Protein AF-A0A5E4YK40-F1 (afdb_monomer)

Solvent-accessible surface area (backbone atoms only — not comparable to full-atom values): 15058 Å² total; per-residue (Å²): 134,89,80,89,79,82,82,79,71,88,74,79,77,80,76,78,77,67,92,67,82,74,52,60,69,57,46,52,50,49,50,53,49,52,61,59,60,34,74,78,43,63,59,46,72,56,84,65,50,67,62,47,50,51,54,42,50,60,48,54,73,72,49,58,71,74,60,45,56,53,48,54,52,51,51,50,54,64,44,58,46,82,90,42,86,39,63,27,46,54,49,53,51,52,50,51,47,47,40,72,35,95,82,49,45,52,72,65,57,48,29,27,50,51,32,55,58,52,49,71,53,94,84,67,70,70,54,59,99,86,47,78,41,43,54,44,60,58,54,51,68,45,43,30,39,46,31,55,59,29,34,80,29,47,20,62,32,34,33,49,37,48,56,9,42,45,61,71,45,44,48,97,59,27,72,62,49,43,52,41,50,50,48,48,50,29,71,56,76,56,67,56,68,93,90,52,91,56,86,89,51,69,65,57,34,43,57,54,48,58,73,66,70,62,71,60,80,63,65,68,69,66,58,50,58,61,56,62,73,68,68,82,72,77,93,74,83,79,80,82,77,83,80,80,84,83,84,84,134

Structure (mmCIF, N/CA/C/O backbone):
data_AF-A0A5E4YK40-F1
#
_entry.id   AF-A0A5E4YK40-F1
#
loop_
_atom_site.group_PDB
_atom_site.id
_atom_site.type_symbol
_atom_site.label_atom_id
_atom_site.label_alt_id
_atom_site.label_comp_id
_atom_site.label_asym_id
_atom_site.label_entity_id
_atom_site.label_seq_id
_atom_site.pdbx_PDB_ins_code
_atom_site.Cartn_x
_atom_site.Cartn_y
_atom_site.Cartn_z
_atom_site.occupancy
_atom_site.B_iso_or_equiv
_atom_site.auth_seq_id
_atom_site.auth_comp_id
_atom_site.auth_asym_id
_atom_site.auth_atom_id
_atom_site.pdbx_PDB_model_num
ATOM 1 N N . MET A 1 1 ? -10.815 -13.385 -39.608 1.00 37.00 1 MET A N 1
ATOM 2 C CA . MET A 1 1 ? -9.478 -12.784 -39.796 1.00 37.00 1 MET A CA 1
ATOM 3 C C . MET A 1 1 ? -9.660 -11.284 -39.946 1.00 37.00 1 MET A C 1
ATOM 5 O O . MET A 1 1 ? -10.520 -10.907 -40.724 1.00 37.00 1 MET A O 1
ATOM 9 N N . GLU A 1 2 ? -8.856 -10.503 -39.209 1.00 29.48 2 GLU A N 1
ATOM 10 C CA . GLU A 1 2 ? -8.671 -9.036 -39.305 1.00 29.48 2 GLU A CA 1
ATOM 11 C C . GLU A 1 2 ? -9.853 -8.143 -38.864 1.00 29.48 2 GLU A C 1
ATOM 13 O O . GLU A 1 2 ? -10.972 -8.334 -39.305 1.00 29.48 2 GLU A O 1
ATOM 18 N N . ARG A 1 3 ? -9.729 -7.113 -38.014 1.00 30.30 3 ARG A N 1
ATOM 19 C CA . ARG A 1 3 ? -8.623 -6.484 -37.264 1.00 30.30 3 ARG A CA 1
ATOM 20 C C . ARG A 1 3 ? -9.249 -5.743 -36.066 1.00 30.30 3 ARG A C 1
ATOM 22 O O . ARG A 1 3 ? -10.069 -4.850 -36.265 1.00 30.30 3 ARG A O 1
ATOM 29 N N . MET A 1 4 ? -8.830 -6.075 -34.843 1.00 31.38 4 MET A N 1
ATOM 30 C CA . MET A 1 4 ? -9.069 -5.258 -33.646 1.00 31.38 4 MET A CA 1
ATOM 31 C C . MET A 1 4 ? -8.268 -3.956 -33.764 1.00 31.38 4 MET A C 1
ATOM 33 O O . MET A 1 4 ? -7.042 -3.986 -33.864 1.00 31.38 4 MET A O 1
ATOM 37 N N . ARG A 1 5 ? -8.951 -2.808 -33.749 1.00 33.06 5 ARG A N 1
ATOM 38 C CA . ARG A 1 5 ? -8.320 -1.508 -33.501 1.00 33.06 5 ARG A CA 1
ATOM 39 C C . ARG A 1 5 ? -8.282 -1.291 -31.993 1.00 33.06 5 ARG A C 1
ATOM 41 O O . ARG A 1 5 ? -9.323 -1.123 -31.368 1.00 33.06 5 ARG A O 1
ATOM 48 N N . ALA A 1 6 ? -7.079 -1.319 -31.430 1.00 34.47 6 ALA A N 1
ATOM 49 C CA . ALA A 1 6 ? -6.816 -0.896 -30.065 1.00 34.47 6 ALA A CA 1
ATOM 50 C C . ALA A 1 6 ? -7.111 0.606 -29.937 1.00 34.47 6 ALA A C 1
ATOM 52 O O . ALA A 1 6 ? -6.513 1.425 -30.635 1.00 34.47 6 ALA A O 1
ATOM 53 N N . ALA A 1 7 ? -8.043 0.959 -29.056 1.00 33.41 7 ALA A N 1
ATOM 54 C CA . ALA A 1 7 ? -8.267 2.332 -28.638 1.00 33.41 7 ALA A CA 1
ATOM 55 C C . ALA A 1 7 ? -7.218 2.689 -27.575 1.00 33.41 7 ALA A C 1
ATOM 57 O O . ALA A 1 7 ? -7.380 2.417 -26.390 1.00 33.41 7 ALA A O 1
ATOM 58 N N . THR A 1 8 ? -6.104 3.271 -28.011 1.00 33.72 8 THR A N 1
ATOM 59 C CA . THR A 1 8 ? -5.165 3.976 -27.135 1.00 33.72 8 THR A CA 1
ATOM 60 C C . THR A 1 8 ? -5.788 5.307 -26.722 1.00 33.72 8 THR A C 1
ATOM 62 O O . THR A 1 8 ? -5.787 6.259 -27.501 1.00 33.72 8 THR A O 1
ATOM 65 N N . GLY A 1 9 ? -6.326 5.368 -25.502 1.00 31.88 9 GLY A N 1
ATOM 66 C CA . GLY A 1 9 ? -6.596 6.634 -24.820 1.00 31.88 9 GLY A CA 1
ATOM 67 C C . GLY A 1 9 ? -5.296 7.424 -24.587 1.00 31.88 9 GLY A C 1
ATOM 68 O O . GLY A 1 9 ? -4.204 6.848 -24.654 1.00 31.88 9 GLY A O 1
ATOM 69 N N . PRO A 1 10 ? -5.378 8.744 -24.356 1.00 29.98 10 PRO A N 1
ATOM 70 C CA . PRO A 1 10 ? -4.208 9.608 -24.304 1.00 29.98 10 PRO A CA 1
ATOM 71 C C . PRO A 1 10 ? -3.329 9.251 -23.100 1.00 29.98 10 PRO A C 1
ATOM 73 O O . PRO A 1 10 ? -3.639 9.576 -21.957 1.00 29.98 10 PRO A O 1
ATOM 76 N N . ARG A 1 11 ? -2.191 8.602 -23.369 1.00 36.91 11 ARG A N 1
ATOM 77 C CA . ARG A 1 11 ? -1.054 8.584 -22.447 1.00 36.91 11 ARG A CA 1
ATOM 78 C C . ARG A 1 11 ? -0.541 10.013 -22.359 1.00 36.91 11 ARG A C 1
ATOM 80 O O . ARG A 1 11 ? -0.015 10.531 -23.342 1.00 36.91 11 ARG A O 1
ATOM 87 N N . VAL A 1 12 ? -0.702 10.647 -21.202 1.00 34.31 12 VAL A N 1
ATOM 88 C CA . VAL A 1 12 ? 0.002 11.896 -20.906 1.00 34.31 12 VAL A CA 1
ATOM 89 C C . VAL A 1 12 ? 1.498 11.590 -21.035 1.00 34.31 12 VAL A C 1
ATOM 91 O O . VAL A 1 12 ? 1.987 10.695 -20.338 1.00 34.31 12 VAL A O 1
ATOM 94 N N . PRO A 1 13 ? 2.237 12.241 -21.949 1.00 32.81 13 PRO A N 1
ATOM 95 C CA . PRO A 1 13 ? 3.670 12.044 -22.025 1.00 32.81 13 PRO A CA 1
ATOM 96 C C . PRO A 1 13 ? 4.268 12.610 -20.739 1.00 32.81 13 PRO A C 1
ATOM 98 O O . PRO A 1 13 ? 4.209 13.815 -20.491 1.00 32.81 13 PRO A O 1
ATOM 101 N N . PHE A 1 14 ? 4.837 11.737 -19.908 1.00 39.62 14 PHE A N 1
ATOM 102 C CA . PHE A 1 14 ? 5.761 12.171 -18.873 1.00 39.62 14 PHE A CA 1
ATOM 103 C C . PHE A 1 14 ? 6.923 12.856 -19.586 1.00 39.62 14 PHE A C 1
ATOM 105 O O . PHE A 1 14 ? 7.773 12.211 -20.200 1.00 39.62 14 PHE A O 1
ATOM 112 N N . SER A 1 15 ? 6.915 14.186 -19.546 1.00 35.78 15 SER A N 1
ATOM 113 C CA . SER A 1 15 ? 8.066 15.003 -19.887 1.00 35.78 15 SER A CA 1
ATOM 114 C C . SER A 1 15 ? 9.190 14.596 -18.942 1.00 35.78 15 SER A C 1
ATOM 116 O O . SER A 1 15 ? 9.230 15.027 -17.790 1.00 35.78 15 SER A O 1
ATOM 118 N N . SER A 1 16 ? 10.081 13.736 -19.432 1.00 36.75 16 SER A N 1
ATOM 119 C CA . SER A 1 16 ? 11.394 13.488 -18.854 1.00 36.75 16 SER A CA 1
ATOM 120 C C . SER A 1 16 ? 12.086 14.841 -18.702 1.00 36.75 16 SER A C 1
ATOM 122 O O . SER A 1 16 ? 12.589 15.408 -19.667 1.00 36.75 16 SER A O 1
ATOM 124 N N . ARG A 1 17 ? 12.055 15.396 -17.487 1.00 41.50 17 ARG A N 1
ATOM 125 C CA . ARG A 1 17 ? 13.057 16.375 -17.077 1.00 41.50 17 ARG A CA 1
ATOM 126 C C . ARG A 1 17 ? 14.374 15.612 -16.991 1.00 41.50 17 ARG A C 1
ATOM 128 O O . ARG A 1 17 ? 14.488 14.704 -16.178 1.00 41.50 17 ARG A O 1
ATOM 135 N N . ASP A 1 18 ? 15.265 15.955 -17.911 1.00 40.41 18 ASP A N 1
ATOM 136 C CA . ASP A 1 18 ? 16.716 15.790 -17.916 1.00 40.41 18 ASP A CA 1
ATOM 137 C C . ASP A 1 18 ? 17.290 14.454 -17.422 1.00 40.41 18 ASP A C 1
ATOM 139 O O . ASP A 1 18 ? 17.279 14.113 -16.241 1.00 40.41 18 ASP A O 1
ATOM 143 N N . GLY A 1 19 ? 17.880 13.721 -18.371 1.00 44.22 19 GLY A N 1
ATOM 144 C CA . GLY A 1 19 ? 18.569 12.443 -18.197 1.00 44.22 19 GLY A CA 1
ATOM 145 C C . GLY A 1 19 ? 19.875 12.514 -17.401 1.00 44.22 19 GLY A C 1
ATOM 146 O O . GLY A 1 19 ? 20.916 12.069 -17.881 1.00 44.22 19 GLY A O 1
ATOM 147 N N . ALA A 1 20 ? 19.824 13.020 -16.171 1.00 49.66 20 ALA A N 1
ATOM 148 C CA . ALA A 1 20 ? 20.824 12.692 -15.169 1.00 49.66 20 ALA A CA 1
ATOM 149 C C . ALA A 1 20 ? 20.639 11.219 -14.747 1.00 49.66 20 ALA A C 1
ATOM 151 O O . ALA A 1 20 ? 19.502 10.765 -14.579 1.00 49.66 20 ALA A O 1
ATOM 152 N N . PRO A 1 21 ? 21.719 10.437 -14.579 1.00 60.19 21 PRO A N 1
ATOM 153 C CA . PRO A 1 21 ? 21.599 9.092 -14.037 1.00 60.19 21 PRO A CA 1
ATOM 154 C C . PRO A 1 21 ? 20.994 9.172 -12.629 1.00 60.19 21 PRO A C 1
ATOM 156 O O . PRO A 1 21 ? 21.543 9.843 -11.756 1.00 60.19 21 PRO A O 1
ATOM 159 N N . ILE A 1 22 ? 19.858 8.495 -12.416 1.00 67.94 22 ILE A N 1
ATOM 160 C CA . ILE A 1 22 ? 19.238 8.357 -11.092 1.00 67.94 22 ILE A CA 1
ATOM 161 C C . ILE A 1 22 ? 20.277 7.709 -10.173 1.00 67.94 22 ILE A C 1
ATOM 163 O O . ILE A 1 22 ? 20.680 6.563 -10.385 1.00 67.94 22 ILE A O 1
ATOM 167 N N . SER A 1 23 ? 20.740 8.460 -9.176 1.00 83.62 23 SER A N 1
ATOM 168 C CA . SER A 1 23 ? 21.671 7.945 -8.179 1.00 83.62 23 SER A CA 1
ATOM 169 C C . SER A 1 23 ? 20.901 7.082 -7.187 1.00 83.62 23 SER A C 1
ATOM 171 O O . SER A 1 23 ? 20.104 7.586 -6.399 1.00 83.62 23 SER A O 1
ATOM 173 N N . ILE A 1 24 ? 21.153 5.773 -7.219 1.00 81.75 24 ILE A N 1
ATOM 174 C CA . ILE A 1 24 ? 20.542 4.803 -6.299 1.00 81.75 24 ILE A CA 1
ATOM 175 C C . ILE A 1 24 ? 20.841 5.173 -4.845 1.00 81.75 24 ILE A C 1
ATOM 177 O O . ILE A 1 24 ? 19.968 5.071 -3.991 1.00 81.75 24 ILE A O 1
ATOM 181 N N . ASP A 1 25 ? 22.049 5.665 -4.572 1.00 83.25 25 ASP A N 1
ATOM 182 C CA . ASP A 1 25 ? 22.438 6.112 -3.236 1.00 83.25 25 ASP A CA 1
ATOM 183 C C . ASP A 1 25 ? 21.632 7.329 -2.777 1.00 83.25 25 ASP A C 1
ATOM 185 O O . ASP A 1 25 ? 21.258 7.401 -1.608 1.00 83.25 25 ASP A O 1
ATOM 189 N N . ALA A 1 26 ? 21.322 8.250 -3.694 1.00 86.38 26 ALA A N 1
ATOM 190 C CA . ALA A 1 26 ? 20.501 9.415 -3.389 1.00 86.38 26 ALA A CA 1
ATOM 191 C C . ALA A 1 26 ? 19.042 9.023 -3.114 1.00 86.38 26 ALA A C 1
ATOM 193 O O . ALA A 1 26 ? 18.471 9.488 -2.133 1.00 86.38 26 ALA A O 1
ATOM 194 N N . GLU A 1 27 ? 18.451 8.135 -3.920 1.00 87.56 27 GLU A N 1
ATOM 195 C CA . GLU A 1 27 ? 17.080 7.654 -3.681 1.00 87.56 27 GLU A CA 1
ATOM 196 C C . GLU A 1 27 ? 16.987 6.823 -2.392 1.00 87.56 27 GLU A C 1
ATOM 198 O O . GLU A 1 27 ? 16.033 6.963 -1.634 1.00 87.56 27 GLU A O 1
ATOM 203 N N . MET A 1 28 ? 18.004 6.015 -2.079 1.00 83.69 28 MET A N 1
ATOM 204 C CA . MET A 1 28 ? 18.084 5.294 -0.803 1.00 83.69 28 MET A CA 1
ATOM 205 C C . MET A 1 28 ? 18.176 6.239 0.396 1.00 83.69 28 MET A C 1
ATOM 207 O O . MET A 1 28 ? 17.530 6.014 1.419 1.00 83.69 28 MET A O 1
ATOM 211 N N . GLN A 1 29 ? 18.959 7.311 0.277 1.00 86.69 29 GLN A N 1
ATOM 212 C CA . GLN A 1 29 ? 19.036 8.335 1.312 1.00 86.69 29 GLN A CA 1
ATOM 213 C C . GLN A 1 29 ? 17.706 9.086 1.453 1.00 86.69 29 GLN A C 1
ATOM 215 O O . GLN A 1 29 ? 17.269 9.333 2.575 1.00 86.69 29 GLN A O 1
ATOM 220 N N . GLN A 1 30 ? 17.038 9.398 0.341 1.00 89.00 30 GLN A N 1
ATOM 221 C CA . GLN A 1 30 ? 15.719 10.024 0.348 1.00 89.00 30 GLN A CA 1
ATOM 222 C C . GLN A 1 30 ? 14.676 9.130 1.031 1.00 89.00 30 GLN A C 1
ATOM 224 O O . GLN A 1 30 ? 13.918 9.614 1.868 1.00 89.00 30 GLN A O 1
ATOM 229 N N . LEU A 1 31 ? 14.680 7.828 0.736 1.00 86.69 31 LEU A N 1
ATOM 230 C CA . LEU A 1 31 ? 13.817 6.849 1.393 1.00 86.69 31 LEU A CA 1
ATOM 231 C C . LEU A 1 31 ? 14.065 6.818 2.908 1.00 86.69 31 LEU A C 1
ATOM 233 O O . LEU A 1 31 ? 13.114 6.865 3.684 1.00 86.69 31 LEU A O 1
ATOM 237 N N . ALA A 1 32 ? 15.328 6.816 3.344 1.00 84.81 32 ALA A N 1
ATOM 238 C CA . ALA A 1 32 ? 15.672 6.864 4.765 1.00 84.81 32 ALA A CA 1
ATOM 239 C C . ALA A 1 32 ? 15.186 8.154 5.456 1.00 84.81 32 ALA A C 1
ATOM 241 O O . ALA A 1 32 ? 14.722 8.102 6.597 1.00 84.81 32 ALA A O 1
ATOM 242 N N . ILE A 1 33 ? 15.265 9.304 4.774 1.00 87.25 33 ILE A N 1
ATOM 243 C CA . ILE A 1 33 ? 14.744 10.587 5.274 1.00 87.25 33 ILE A CA 1
ATOM 244 C C . ILE A 1 33 ? 13.223 10.510 5.436 1.00 87.25 33 ILE A C 1
ATOM 246 O O . ILE A 1 33 ? 12.725 10.750 6.534 1.00 87.25 33 ILE A O 1
ATOM 250 N N . MET A 1 34 ? 12.507 10.086 4.391 1.00 87.56 34 MET A N 1
ATOM 251 C CA . MET A 1 34 ? 11.049 9.921 4.411 1.00 87.56 34 MET A CA 1
ATOM 252 C C . MET A 1 34 ? 10.598 8.986 5.542 1.00 87.56 34 MET A C 1
ATOM 254 O O . MET A 1 34 ? 9.673 9.305 6.285 1.00 87.56 34 MET A O 1
ATOM 258 N N . MET A 1 35 ? 11.287 7.853 5.725 1.00 82.00 35 MET A N 1
ATOM 259 C CA . MET A 1 35 ? 11.002 6.904 6.806 1.00 82.00 35 MET A CA 1
ATOM 260 C C . MET A 1 35 ? 11.180 7.524 8.194 1.00 82.00 35 MET A C 1
ATOM 262 O O . MET A 1 35 ? 10.402 7.229 9.099 1.00 82.00 35 MET A O 1
ATOM 266 N N . LYS A 1 36 ? 12.195 8.372 8.380 1.00 81.69 36 LYS A N 1
ATOM 267 C CA . LYS A 1 36 ? 12.455 9.048 9.654 1.00 81.69 36 LYS A CA 1
ATOM 268 C C . LYS A 1 36 ? 11.420 10.135 9.942 1.00 81.69 36 LYS A C 1
ATOM 270 O O . LYS A 1 36 ? 10.958 10.243 11.072 1.00 81.69 36 LYS A O 1
ATOM 275 N N . GLU A 1 37 ? 11.055 10.927 8.939 1.00 79.88 37 GLU A N 1
ATOM 276 C CA . GLU A 1 37 ? 10.056 11.995 9.072 1.00 79.88 37 GLU A CA 1
ATOM 277 C C . GLU A 1 37 ? 8.666 11.427 9.377 1.00 79.88 37 GLU A C 1
ATOM 279 O O . GLU A 1 37 ? 7.962 11.932 10.256 1.00 79.88 37 GLU A O 1
ATOM 284 N N . ALA A 1 38 ? 8.309 10.316 8.734 1.00 78.00 38 ALA A N 1
ATOM 285 C CA . ALA A 1 38 ? 7.025 9.654 8.916 1.00 78.00 38 ALA A CA 1
ATOM 286 C C . ALA A 1 38 ? 6.786 9.137 10.343 1.00 78.00 38 ALA A C 1
ATOM 288 O O . ALA A 1 38 ? 5.639 9.057 10.773 1.00 78.00 38 ALA A O 1
ATOM 289 N N . GLN A 1 39 ? 7.839 8.856 11.123 1.00 71.94 39 GLN A N 1
ATOM 290 C CA . GLN A 1 39 ? 7.700 8.438 12.528 1.00 71.94 39 GLN A CA 1
ATOM 291 C C . GLN A 1 39 ? 6.951 9.466 13.390 1.00 71.94 39 GLN A C 1
ATOM 293 O O . GLN A 1 39 ? 6.417 9.111 14.437 1.00 71.94 39 GLN A O 1
ATOM 298 N N . SER A 1 40 ? 6.893 10.729 12.955 1.00 69.50 40 SER A N 1
ATOM 299 C CA . SER A 1 40 ? 6.181 11.797 13.659 1.00 69.50 40 SER A CA 1
ATOM 300 C C . SER A 1 40 ? 4.666 11.830 13.407 1.00 69.50 40 SER A C 1
ATOM 302 O O . SER A 1 40 ? 3.952 12.476 14.173 1.00 69.50 40 SER A O 1
ATOM 304 N N . ASN A 1 41 ? 4.155 11.139 12.377 1.00 75.50 41 ASN A N 1
ATOM 305 C CA . ASN A 1 41 ? 2.729 11.129 12.039 1.00 75.50 41 ASN A CA 1
ATOM 306 C C . ASN A 1 41 ? 2.282 9.789 11.422 1.00 75.50 41 ASN A C 1
ATOM 308 O O . ASN A 1 41 ? 2.369 9.580 10.215 1.00 75.50 41 ASN A O 1
ATOM 312 N N . ALA A 1 42 ? 1.742 8.893 12.253 1.00 73.00 42 ALA A N 1
ATOM 313 C CA . ALA A 1 42 ? 1.257 7.574 11.827 1.00 73.00 42 ALA A CA 1
ATOM 314 C C . ALA A 1 42 ? -0.110 7.588 11.1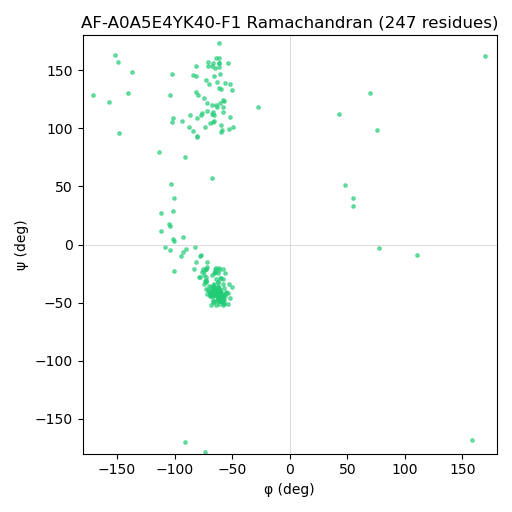08 1.00 73.00 42 ALA A C 1
ATOM 316 O O . ALA A 1 42 ? -0.532 6.566 10.565 1.00 73.00 42 ALA A O 1
ATOM 317 N N . LEU A 1 43 ? -0.809 8.728 11.104 1.00 84.44 43 LEU A N 1
ATOM 318 C CA . LEU A 1 43 ? -2.176 8.873 10.583 1.00 84.44 43 LEU A CA 1
ATOM 319 C C . LEU A 1 43 ? -2.223 9.561 9.211 1.00 84.44 43 LEU A C 1
ATOM 321 O O . LEU A 1 43 ? -3.272 10.036 8.777 1.00 84.44 43 LEU A O 1
ATOM 325 N N . ALA A 1 44 ? -1.088 9.646 8.522 1.00 88.62 44 ALA A N 1
ATOM 326 C CA . ALA A 1 44 ? -1.009 10.215 7.186 1.00 88.62 44 ALA A CA 1
ATOM 327 C C . ALA A 1 44 ? -0.112 9.368 6.275 1.00 88.62 44 ALA A C 1
ATOM 329 O O . ALA A 1 44 ? 0.847 8.755 6.756 1.00 88.62 44 ALA A O 1
ATOM 330 N N . PRO A 1 45 ? -0.405 9.332 4.962 1.00 91.00 45 PRO A N 1
ATOM 33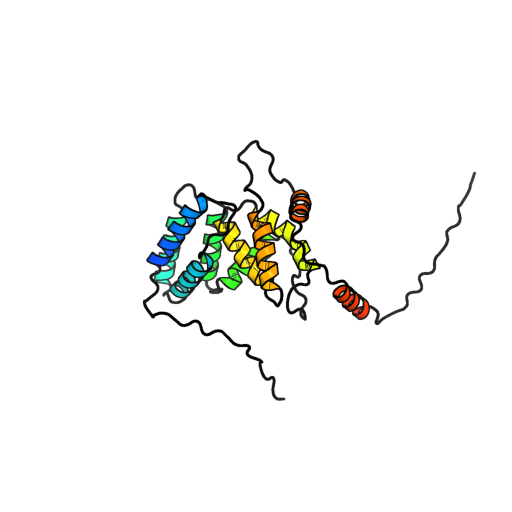1 C CA . PRO A 1 45 ? 0.489 8.718 3.996 1.00 91.00 45 PRO A CA 1
ATOM 332 C C . PRO A 1 45 ? 1.817 9.478 3.916 1.00 91.00 45 PRO A C 1
ATOM 334 O O . PRO A 1 45 ? 1.877 10.687 4.137 1.00 91.00 45 PRO A O 1
ATOM 337 N N . ILE A 1 46 ? 2.879 8.761 3.555 1.00 91.88 46 ILE A N 1
ATOM 338 C CA . ILE A 1 46 ? 4.187 9.357 3.280 1.00 91.88 46 ILE A CA 1
ATOM 339 C C . ILE A 1 46 ? 4.179 9.940 1.866 1.00 91.88 46 ILE A C 1
ATOM 341 O O . ILE A 1 46 ? 4.206 9.203 0.874 1.00 91.88 46 ILE A O 1
ATOM 345 N N . ASP A 1 47 ? 4.175 11.265 1.776 1.00 89.31 47 ASP A N 1
ATOM 346 C CA . ASP A 1 47 ? 4.202 11.976 0.500 1.00 89.31 47 ASP A CA 1
ATOM 347 C C . ASP A 1 47 ? 5.481 11.670 -0.295 1.00 89.31 47 ASP A C 1
ATOM 349 O O . ASP A 1 47 ? 6.596 11.679 0.227 1.00 89.31 47 ASP A O 1
ATOM 353 N N . GLY A 1 48 ? 5.329 11.396 -1.592 1.00 89.50 48 GLY A N 1
ATOM 354 C CA . GLY A 1 48 ? 6.453 11.145 -2.499 1.00 89.50 48 GLY A CA 1
ATOM 355 C C . GLY A 1 48 ? 7.085 9.750 -2.399 1.00 89.50 48 GLY A C 1
ATOM 356 O O . GLY A 1 48 ? 7.998 9.447 -3.177 1.00 89.50 48 GLY A O 1
ATOM 357 N N . LEU A 1 49 ? 6.629 8.895 -1.471 1.00 90.94 49 LEU A N 1
ATOM 358 C CA . LEU A 1 49 ? 7.169 7.544 -1.286 1.00 90.94 49 LEU A CA 1
ATOM 359 C C . LEU A 1 49 ? 7.034 6.708 -2.562 1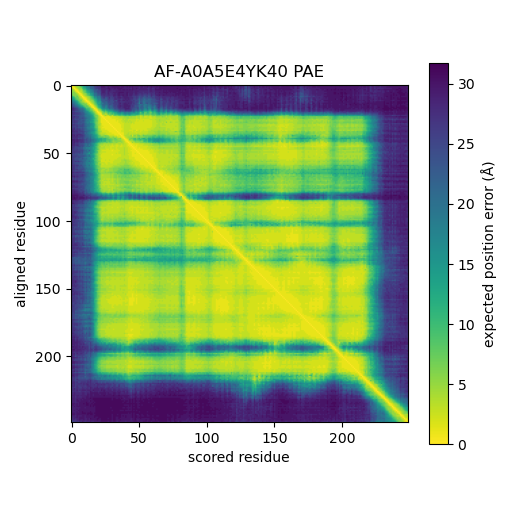.00 90.94 49 LEU A C 1
ATOM 361 O O . LEU A 1 49 ? 7.988 6.056 -2.985 1.00 90.94 49 LEU A O 1
ATOM 365 N N . TRP A 1 50 ? 5.855 6.745 -3.182 1.00 90.38 50 TRP A N 1
ATOM 366 C CA . TRP A 1 50 ? 5.559 5.997 -4.399 1.00 90.38 50 TRP A CA 1
ATOM 367 C C . TRP A 1 50 ? 6.515 6.370 -5.536 1.00 90.38 50 TRP A C 1
ATOM 369 O O . TRP A 1 50 ? 7.136 5.505 -6.153 1.00 90.38 50 TRP A O 1
ATOM 379 N N . GLU A 1 51 ? 6.699 7.666 -5.778 1.00 91.19 51 GLU A N 1
ATOM 380 C CA . GLU A 1 51 ? 7.575 8.177 -6.826 1.00 91.19 51 GLU A CA 1
ATOM 381 C C . GLU A 1 51 ? 9.046 7.854 -6.541 1.00 91.19 51 GLU A C 1
ATOM 383 O O . GLU A 1 51 ? 9.797 7.558 -7.472 1.00 91.19 51 GLU A O 1
ATOM 388 N N . CYS A 1 52 ? 9.465 7.895 -5.272 1.00 90.69 52 CYS A N 1
ATOM 389 C CA . CYS A 1 52 ? 10.805 7.483 -4.858 1.00 90.69 52 CYS A CA 1
ATOM 390 C C . CYS A 1 52 ? 11.047 6.000 -5.157 1.00 90.69 52 CYS A C 1
ATOM 392 O O . CYS A 1 52 ? 12.031 5.657 -5.813 1.00 90.69 52 CYS A O 1
ATOM 394 N N . LEU A 1 53 ? 10.113 5.124 -4.780 1.00 89.44 53 LEU A N 1
ATOM 395 C CA . LEU A 1 53 ? 10.216 3.693 -5.061 1.00 89.44 53 LEU A CA 1
ATOM 396 C C . LEU A 1 53 ? 10.177 3.402 -6.563 1.00 89.44 53 LEU A C 1
ATOM 398 O O . LEU A 1 53 ? 10.956 2.581 -7.041 1.00 89.44 53 LEU A O 1
ATOM 402 N N . LEU A 1 54 ? 9.354 4.099 -7.347 1.00 90.25 54 LEU A N 1
ATOM 403 C CA . LEU A 1 54 ? 9.368 3.957 -8.806 1.00 90.25 54 LEU A CA 1
ATOM 404 C C . LEU A 1 54 ? 10.729 4.325 -9.410 1.00 90.25 54 LEU A C 1
ATOM 406 O O . LEU A 1 54 ? 11.259 3.578 -10.232 1.00 90.25 54 LEU A O 1
ATOM 410 N N . ARG A 1 55 ? 11.342 5.439 -8.993 1.00 89.88 55 ARG A N 1
ATOM 411 C CA . ARG A 1 55 ? 12.681 5.821 -9.477 1.00 89.88 55 ARG A CA 1
ATOM 412 C C . ARG A 1 55 ? 13.748 4.823 -9.041 1.00 89.88 55 ARG A C 1
ATOM 414 O O . ARG A 1 55 ? 14.585 4.426 -9.854 1.00 89.88 55 ARG A O 1
ATOM 421 N N . LEU A 1 56 ? 13.690 4.386 -7.786 1.00 86.81 56 LEU A N 1
ATOM 422 C CA . LEU A 1 56 ? 14.611 3.408 -7.222 1.00 86.81 56 LEU A CA 1
ATOM 423 C C . LEU A 1 56 ? 14.540 2.081 -7.991 1.00 86.81 56 LEU A C 1
ATOM 425 O O . LEU A 1 56 ? 15.561 1.558 -8.430 1.00 86.81 56 LEU A O 1
ATOM 429 N N . THR A 1 57 ? 13.335 1.570 -8.229 1.00 87.19 57 THR A N 1
ATOM 430 C CA . THR A 1 57 ? 13.106 0.300 -8.935 1.00 87.19 57 THR A CA 1
ATOM 431 C C . THR A 1 57 ? 13.531 0.375 -10.400 1.00 87.19 57 THR A C 1
ATOM 433 O O . THR A 1 57 ? 14.228 -0.521 -10.876 1.00 87.19 57 THR A O 1
ATOM 436 N N . GLN A 1 58 ? 13.237 1.477 -11.096 1.00 85.88 58 GLN A N 1
ATOM 437 C CA . GLN A 1 58 ? 13.730 1.720 -12.457 1.00 85.88 58 GLN A CA 1
ATOM 438 C C . GLN A 1 58 ? 15.262 1.764 -12.532 1.00 85.88 58 GLN A C 1
ATOM 440 O O . GLN A 1 58 ? 15.849 1.254 -13.489 1.00 85.88 58 GLN A O 1
ATOM 445 N N . ALA A 1 59 ? 15.922 2.368 -11.541 1.00 84.62 59 ALA A N 1
ATOM 446 C CA . ALA A 1 59 ? 17.379 2.418 -11.476 1.00 84.62 59 ALA A CA 1
ATOM 447 C C . ALA A 1 59 ? 17.979 1.026 -11.208 1.00 84.62 59 ALA A C 1
ATOM 449 O O . ALA A 1 59 ? 18.918 0.612 -11.889 1.00 84.62 59 ALA A O 1
ATOM 450 N N . ILE A 1 60 ? 17.391 0.276 -10.275 1.00 83.06 60 ILE A N 1
ATOM 451 C CA . ILE A 1 60 ? 17.808 -1.081 -9.904 1.00 83.06 60 ILE A CA 1
ATOM 452 C C . ILE A 1 60 ? 17.670 -2.066 -11.066 1.00 83.06 60 ILE A C 1
ATOM 454 O O . ILE A 1 60 ? 18.569 -2.873 -11.293 1.00 83.06 60 ILE A O 1
ATOM 458 N N . GLN A 1 61 ? 16.575 -2.008 -11.828 1.00 82.00 61 GLN A N 1
ATOM 459 C CA . GLN A 1 61 ? 16.336 -2.922 -12.952 1.00 82.00 61 GLN A CA 1
ATOM 460 C C . GLN A 1 61 ? 17.398 -2.815 -14.058 1.00 82.00 61 GLN A C 1
ATOM 462 O O . GLN A 1 61 ? 17.565 -3.745 -14.848 1.00 82.00 61 GLN A O 1
ATOM 467 N N . ARG A 1 62 ? 18.131 -1.698 -14.111 1.00 83.50 62 ARG A N 1
ATOM 468 C CA . ARG A 1 62 ? 19.219 -1.448 -15.068 1.00 83.50 62 ARG A CA 1
ATOM 469 C C . ARG A 1 62 ? 20.587 -1.913 -14.559 1.00 83.50 62 ARG A C 1
ATOM 471 O O . ARG A 1 62 ? 21.569 -1.799 -15.290 1.00 83.50 62 ARG A O 1
ATOM 478 N N . LEU A 1 63 ? 20.677 -2.406 -13.323 1.00 81.50 63 LEU A N 1
ATOM 479 C CA . LEU A 1 63 ? 21.936 -2.851 -12.735 1.00 81.50 63 LEU A CA 1
ATOM 480 C C . LEU A 1 63 ? 22.328 -4.277 -13.169 1.00 81.50 63 LEU A C 1
ATOM 482 O O . LEU A 1 63 ? 21.472 -5.162 -13.244 1.00 81.50 63 LEU A O 1
ATOM 486 N N . PRO A 1 64 ? 23.637 -4.543 -13.345 1.00 83.31 64 PRO A N 1
ATOM 487 C CA . PRO A 1 64 ? 24.181 -5.901 -13.385 1.00 83.31 64 PRO A CA 1
ATOM 488 C C . PRO A 1 64 ? 23.939 -6.665 -12.072 1.00 83.31 64 PRO A C 1
ATOM 490 O O . PRO A 1 64 ? 23.817 -6.051 -11.010 1.00 83.31 64 PRO A O 1
ATOM 493 N N . ASP A 1 65 ? 23.940 -8.000 -12.130 1.00 82.00 65 ASP A N 1
ATOM 494 C CA . ASP A 1 65 ? 23.698 -8.899 -10.982 1.00 82.00 65 ASP A CA 1
ATOM 495 C C . ASP A 1 65 ? 24.577 -8.584 -9.762 1.00 82.00 65 ASP A C 1
ATOM 497 O O . ASP A 1 65 ? 24.078 -8.447 -8.647 1.00 82.00 65 ASP A O 1
ATOM 501 N N . GLU A 1 66 ? 25.875 -8.370 -9.975 1.00 81.06 66 GLU A N 1
ATOM 502 C CA . GLU A 1 66 ? 26.841 -8.087 -8.904 1.00 81.06 66 GLU A CA 1
ATOM 503 C C . GLU A 1 66 ? 26.504 -6.804 -8.128 1.00 81.06 66 GLU A C 1
ATOM 505 O O . GLU A 1 66 ? 26.596 -6.747 -6.901 1.00 81.06 66 GLU A O 1
ATOM 510 N N . ARG A 1 67 ? 26.055 -5.761 -8.839 1.00 81.50 67 ARG A N 1
ATOM 511 C CA . ARG A 1 67 ? 25.659 -4.488 -8.218 1.00 81.50 67 ARG A CA 1
ATOM 512 C C . ARG A 1 67 ? 24.315 -4.591 -7.506 1.00 81.50 67 ARG A C 1
ATOM 514 O O . ARG A 1 67 ? 24.090 -3.856 -6.547 1.00 81.50 67 ARG A O 1
ATOM 521 N N . ARG A 1 68 ? 23.444 -5.507 -7.935 1.00 81.31 68 ARG A N 1
ATOM 522 C CA . ARG A 1 68 ? 22.175 -5.789 -7.257 1.00 81.31 68 ARG A CA 1
ATOM 523 C C . ARG A 1 68 ? 22.386 -6.466 -5.909 1.00 81.31 68 ARG A C 1
ATOM 525 O O . ARG A 1 68 ? 21.801 -6.012 -4.933 1.00 81.31 68 ARG A O 1
ATOM 532 N N . ALA A 1 69 ? 23.280 -7.451 -5.825 1.00 81.12 69 ALA A N 1
ATOM 533 C CA . ALA A 1 69 ? 23.629 -8.086 -4.550 1.00 81.12 69 ALA A CA 1
ATOM 534 C C . ALA A 1 69 ? 24.213 -7.075 -3.542 1.00 81.12 69 ALA A C 1
ATOM 536 O O . ALA A 1 69 ? 23.870 -7.079 -2.356 1.00 81.12 69 ALA A O 1
ATOM 537 N N . HIS A 1 70 ? 25.053 -6.150 -4.021 1.00 81.94 70 HIS A N 1
ATOM 538 C CA . HIS A 1 70 ? 25.572 -5.064 -3.189 1.00 81.94 70 HIS A CA 1
ATOM 539 C C . HIS A 1 70 ? 24.457 -4.126 -2.702 1.00 81.94 70 HIS A C 1
ATOM 541 O O . HIS A 1 70 ? 24.422 -3.749 -1.530 1.00 81.94 70 HIS A O 1
ATOM 547 N N . PHE A 1 71 ? 23.520 -3.779 -3.586 1.00 83.56 71 PHE A N 1
ATOM 548 C CA . PHE A 1 71 ? 22.363 -2.962 -3.241 1.00 83.56 71 PHE A CA 1
ATOM 549 C C . PHE A 1 71 ? 21.458 -3.636 -2.198 1.00 83.56 71 PHE A C 1
ATOM 551 O O . PHE A 1 71 ? 21.100 -3.002 -1.208 1.00 83.56 71 PHE A O 1
ATOM 558 N N . GLU A 1 72 ? 21.138 -4.919 -2.371 1.00 82.44 72 GLU A N 1
ATOM 559 C CA . GLU A 1 72 ? 20.337 -5.691 -1.416 1.00 82.44 72 GLU A CA 1
ATOM 560 C C . GLU A 1 72 ? 20.991 -5.728 -0.030 1.00 82.44 72 GLU A C 1
ATOM 562 O O . GLU A 1 72 ? 20.324 -5.522 0.986 1.00 82.44 72 GLU A O 1
ATOM 567 N N . THR A 1 73 ? 22.315 -5.910 0.009 1.00 83.00 73 THR A N 1
ATOM 568 C CA . THR A 1 73 ? 23.098 -5.844 1.249 1.00 83.00 73 THR A CA 1
ATOM 569 C C . THR A 1 73 ? 22.958 -4.471 1.905 1.00 83.00 73 THR A C 1
ATOM 571 O O . THR A 1 73 ? 22.635 -4.386 3.088 1.00 83.00 73 THR A O 1
ATOM 574 N N . LYS A 1 74 ? 23.129 -3.385 1.140 1.00 83.25 74 LYS A N 1
ATOM 575 C CA . LYS A 1 74 ? 23.026 -2.011 1.650 1.00 83.25 74 LYS A CA 1
ATOM 576 C C . LYS A 1 74 ? 21.625 -1.686 2.172 1.00 83.25 74 LYS A C 1
ATOM 578 O O . LYS A 1 74 ? 21.501 -1.099 3.246 1.00 83.25 74 LYS A O 1
ATOM 583 N N . LEU A 1 75 ? 20.579 -2.084 1.446 1.00 81.25 75 LEU A N 1
ATOM 584 C CA . LEU A 1 75 ? 19.191 -1.949 1.887 1.00 81.25 75 LEU A CA 1
ATOM 585 C C . LEU A 1 75 ? 18.955 -2.730 3.179 1.00 81.25 75 LEU A C 1
ATOM 587 O O . LEU A 1 75 ? 18.386 -2.194 4.126 1.00 81.25 75 LEU A O 1
ATOM 591 N N . SER A 1 76 ? 19.430 -3.972 3.239 1.00 79.06 76 SER A N 1
ATOM 592 C CA . SER A 1 76 ? 19.307 -4.807 4.431 1.00 79.06 76 SER A CA 1
ATOM 593 C C . SER A 1 76 ? 20.002 -4.168 5.629 1.00 79.06 76 SER A C 1
ATOM 595 O O . SER A 1 76 ? 19.406 -4.113 6.697 1.00 79.06 76 SER A O 1
ATOM 597 N N . THR A 1 77 ? 21.204 -3.606 5.459 1.00 81.19 77 THR A N 1
ATOM 598 C CA . THR A 1 77 ? 21.902 -2.858 6.517 1.00 81.19 77 THR A CA 1
ATOM 599 C C . THR A 1 77 ? 21.124 -1.619 6.954 1.00 81.19 77 THR A C 1
ATOM 601 O O . THR A 1 77 ? 20.976 -1.393 8.150 1.00 81.19 77 THR A O 1
ATOM 604 N N . MET A 1 78 ? 20.590 -0.836 6.010 1.00 79.25 78 MET A N 1
ATOM 605 C CA . MET A 1 78 ? 19.782 0.349 6.317 1.00 79.25 78 MET A CA 1
ATOM 606 C C . MET A 1 78 ? 18.558 -0.022 7.165 1.00 79.25 78 MET A C 1
ATOM 608 O O . MET A 1 78 ? 18.306 0.607 8.192 1.00 79.25 78 MET A O 1
ATOM 612 N N . LEU A 1 79 ? 17.840 -1.075 6.762 1.00 74.62 79 LEU A N 1
ATOM 613 C CA . LEU A 1 79 ? 16.647 -1.571 7.449 1.00 74.62 79 LEU A CA 1
ATOM 614 C C . LEU A 1 79 ? 16.957 -2.325 8.748 1.00 74.62 79 LEU A C 1
ATOM 616 O O . LEU A 1 79 ? 16.087 -2.407 9.600 1.00 74.62 79 LEU A O 1
ATOM 620 N N . ALA A 1 80 ? 18.167 -2.867 8.910 1.00 69.19 80 ALA A N 1
ATOM 621 C CA . ALA A 1 80 ? 18.600 -3.579 10.114 1.00 69.19 80 ALA A CA 1
ATOM 622 C C . ALA A 1 80 ? 19.072 -2.646 11.239 1.00 69.19 80 ALA A C 1
ATOM 624 O O . ALA A 1 80 ? 19.439 -3.126 12.312 1.00 69.19 80 ALA A O 1
ATOM 625 N N . THR A 1 81 ? 19.092 -1.327 11.019 1.00 62.25 81 THR A N 1
ATOM 626 C CA . THR A 1 81 ? 19.460 -0.375 12.070 1.00 62.25 81 THR A CA 1
ATOM 627 C C . THR A 1 81 ? 18.427 -0.472 13.204 1.00 62.25 81 THR A C 1
ATOM 629 O O . THR A 1 81 ? 17.245 -0.226 12.959 1.00 62.25 81 THR A O 1
ATOM 632 N N . PRO A 1 82 ? 18.812 -0.839 14.440 1.00 49.12 82 PRO A N 1
ATOM 633 C CA . PRO A 1 82 ? 17.870 -0.949 15.549 1.00 49.12 82 PRO A CA 1
ATOM 634 C C . PRO A 1 82 ? 17.122 0.375 15.766 1.00 49.12 82 PRO A C 1
ATOM 636 O O . PRO A 1 82 ? 17.745 1.437 15.679 1.00 49.12 82 PRO A O 1
ATOM 639 N N . PRO A 1 83 ? 15.807 0.331 16.047 1.00 50.09 83 PRO A N 1
ATOM 640 C CA . PRO A 1 83 ? 15.061 -0.820 16.570 1.00 50.09 83 PRO A CA 1
ATOM 641 C C . PRO A 1 83 ? 14.237 -1.598 15.512 1.00 50.09 83 PRO A C 1
ATOM 643 O O . PRO A 1 83 ? 13.185 -2.139 15.836 1.00 50.09 83 PRO A O 1
ATOM 646 N N . LEU A 1 84 ? 14.647 -1.627 14.238 1.00 53.16 84 LEU A N 1
ATOM 647 C CA . LEU A 1 84 ? 13.764 -1.997 13.120 1.00 53.16 84 LEU A CA 1
ATOM 648 C C . LEU A 1 84 ? 13.738 -3.500 12.746 1.00 53.16 84 LEU A C 1
ATOM 650 O O . LEU A 1 84 ? 14.201 -3.902 11.684 1.00 53.16 84 LEU A O 1
ATOM 654 N N . GLU A 1 85 ? 13.065 -4.316 13.561 1.00 61.78 85 GLU A N 1
ATOM 655 C CA . GLU A 1 85 ? 12.248 -5.439 13.047 1.00 61.78 85 GLU A CA 1
ATOM 656 C C . GLU A 1 85 ? 10.761 -5.054 13.093 1.00 61.78 85 GLU A C 1
ATOM 658 O O . GLU A 1 85 ? 9.922 -5.738 13.672 1.00 61.78 85 GLU A O 1
ATOM 663 N N . THR A 1 86 ? 10.416 -3.895 12.528 1.00 80.00 86 THR A N 1
ATOM 664 C CA . THR A 1 86 ? 9.013 -3.472 12.435 1.00 80.00 86 THR A CA 1
ATOM 665 C C . THR A 1 86 ? 8.324 -4.138 11.236 1.00 80.00 86 THR A C 1
ATOM 667 O O . THR A 1 86 ? 8.994 -4.426 10.235 1.00 80.00 86 THR A O 1
ATOM 670 N N . PRO A 1 87 ? 6.988 -4.323 11.269 1.00 86.56 87 PRO A N 1
ATOM 671 C CA . PRO A 1 87 ? 6.218 -4.798 10.113 1.00 86.56 87 PRO A CA 1
ATOM 672 C C . PRO A 1 87 ? 6.514 -4.012 8.824 1.00 86.56 87 PRO A C 1
ATOM 674 O O . PRO A 1 87 ? 6.631 -4.594 7.745 1.00 86.56 87 PRO A O 1
ATOM 677 N N . ASP A 1 88 ? 6.739 -2.702 8.946 1.00 86.81 88 ASP A N 1
ATOM 678 C CA . ASP A 1 88 ? 7.117 -1.801 7.853 1.00 86.81 88 ASP A CA 1
ATOM 679 C C . ASP A 1 88 ? 8.435 -2.201 7.177 1.00 86.81 88 ASP A C 1
ATOM 681 O O . ASP A 1 88 ? 8.511 -2.286 5.949 1.00 86.81 88 ASP A O 1
ATOM 685 N N . ALA A 1 89 ? 9.478 -2.460 7.972 1.00 83.44 89 ALA A N 1
ATOM 686 C CA . ALA A 1 89 ? 10.790 -2.841 7.461 1.00 83.44 89 ALA A CA 1
ATOM 687 C C . ALA A 1 89 ? 10.747 -4.218 6.782 1.00 83.44 89 ALA A C 1
ATOM 689 O O . ALA A 1 89 ? 11.379 -4.412 5.739 1.00 83.44 89 ALA A O 1
ATOM 690 N N . VAL A 1 90 ? 9.970 -5.155 7.339 1.00 87.94 90 VAL A N 1
ATOM 691 C CA . VAL A 1 90 ? 9.742 -6.482 6.751 1.00 87.94 90 VAL A CA 1
ATOM 692 C C . VAL A 1 90 ? 9.025 -6.359 5.406 1.00 87.94 90 VAL A C 1
ATOM 694 O O . VAL A 1 90 ? 9.485 -6.934 4.419 1.00 87.94 90 VAL A O 1
ATOM 697 N N . LEU A 1 91 ? 7.950 -5.567 5.335 1.00 89.94 91 LEU A N 1
ATOM 698 C CA . LEU A 1 91 ? 7.195 -5.358 4.099 1.00 89.94 91 LEU A CA 1
ATOM 699 C C . LEU A 1 91 ? 8.056 -4.714 3.008 1.00 89.94 91 LEU A C 1
ATOM 701 O O . LEU A 1 91 ? 8.093 -5.219 1.886 1.00 89.94 91 LEU A O 1
ATOM 705 N N . LEU A 1 92 ? 8.778 -3.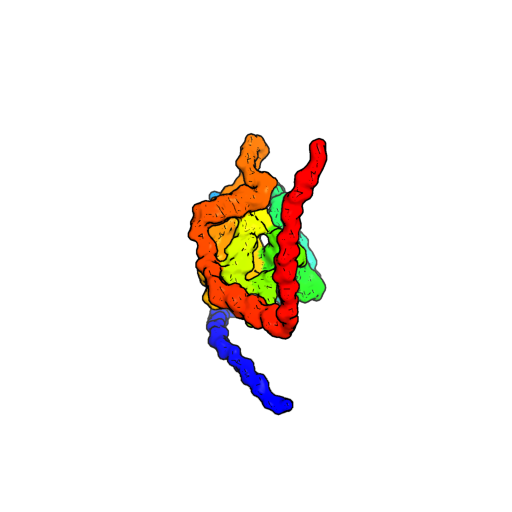637 3.327 1.00 88.19 92 LEU A N 1
ATOM 706 C CA . LEU A 1 92 ? 9.646 -2.960 2.363 1.00 88.19 92 LEU A CA 1
ATOM 707 C C . LEU A 1 92 ? 10.752 -3.891 1.850 1.00 88.19 92 LEU A C 1
ATOM 709 O O . LEU A 1 92 ? 10.994 -3.947 0.644 1.00 88.19 92 LEU A O 1
ATOM 713 N N . ARG A 1 93 ? 11.403 -4.654 2.740 1.00 86.44 93 ARG A N 1
ATOM 714 C CA . ARG A 1 93 ? 12.420 -5.638 2.342 1.00 86.44 93 ARG A CA 1
ATOM 715 C C . ARG A 1 93 ? 11.842 -6.645 1.354 1.00 86.44 93 ARG A C 1
ATOM 717 O O . ARG A 1 93 ? 12.445 -6.885 0.313 1.00 86.44 93 ARG A O 1
ATOM 724 N N . ALA A 1 94 ? 10.669 -7.184 1.661 1.00 88.88 94 ALA A N 1
ATOM 725 C CA . ALA A 1 94 ? 10.024 -8.198 0.848 1.00 88.88 94 ALA A CA 1
ATOM 726 C C . ALA A 1 94 ? 9.610 -7.650 -0.539 1.00 88.88 94 ALA A C 1
ATOM 728 O O . ALA A 1 94 ? 9.862 -8.294 -1.553 1.00 88.88 94 ALA A O 1
ATOM 729 N N . VAL A 1 95 ? 9.084 -6.419 -0.609 1.00 89.12 95 VAL A N 1
ATOM 730 C CA . VAL A 1 95 ? 8.790 -5.721 -1.880 1.00 89.12 95 VAL A CA 1
ATOM 731 C C . VAL A 1 95 ? 10.042 -5.582 -2.746 1.00 89.12 95 VAL A C 1
ATOM 733 O O . VAL A 1 95 ? 10.013 -5.870 -3.942 1.00 89.12 95 VAL A O 1
ATOM 736 N N . ILE A 1 96 ? 11.158 -5.152 -2.155 1.00 85.00 96 ILE A N 1
ATOM 737 C CA . ILE A 1 96 ? 12.400 -4.966 -2.906 1.00 85.00 96 ILE A CA 1
ATOM 738 C C . ILE A 1 96 ? 13.004 -6.310 -3.340 1.00 85.00 96 ILE A C 1
ATOM 740 O O . ILE A 1 96 ? 13.522 -6.405 -4.454 1.00 85.00 96 ILE A O 1
ATOM 744 N N . GLN A 1 97 ? 12.899 -7.355 -2.518 1.00 85.88 97 GLN A N 1
ATOM 745 C CA . GLN A 1 97 ? 13.325 -8.707 -2.887 1.00 85.88 97 GLN A CA 1
ATOM 746 C C . GLN A 1 97 ? 12.562 -9.240 -4.104 1.00 85.88 97 GLN A C 1
ATOM 748 O O . GLN A 1 97 ? 13.190 -9.777 -5.015 1.00 85.88 97 GLN A O 1
ATOM 753 N N . ASP A 1 98 ? 11.246 -9.026 -4.188 1.00 86.88 98 ASP A N 1
ATOM 754 C CA . ASP A 1 98 ? 10.453 -9.444 -5.355 1.00 86.88 98 ASP A CA 1
ATOM 755 C C . ASP A 1 98 ? 10.911 -8.742 -6.648 1.00 86.88 98 ASP A C 1
ATOM 757 O O . ASP A 1 98 ? 10.986 -9.352 -7.720 1.00 86.88 98 ASP A O 1
ATOM 761 N N . ILE A 1 99 ? 11.258 -7.456 -6.543 1.00 84.56 99 ILE A N 1
ATOM 762 C CA . ILE A 1 99 ? 11.734 -6.635 -7.667 1.00 84.56 99 ILE A CA 1
ATOM 763 C C . ILE A 1 99 ? 13.131 -7.070 -8.122 1.00 84.56 99 ILE A C 1
ATOM 765 O O . ILE A 1 99 ? 13.428 -7.097 -9.320 1.00 84.56 99 ILE A O 1
ATOM 769 N N . LEU A 1 100 ? 14.006 -7.392 -7.169 1.00 81.62 100 LEU A N 1
ATOM 770 C CA . LEU A 1 100 ? 15.373 -7.846 -7.424 1.00 81.62 100 LEU A CA 1
ATOM 771 C C . LEU A 1 100 ? 15.445 -9.302 -7.887 1.00 81.62 100 LEU A C 1
ATOM 773 O O . LEU A 1 100 ? 16.418 -9.678 -8.548 1.00 81.62 100 LEU A O 1
ATOM 777 N N . GLY A 1 101 ? 14.430 -10.094 -7.544 1.00 80.00 101 GLY A N 1
ATOM 778 C CA . GLY A 1 101 ? 14.356 -11.522 -7.792 1.00 80.00 101 GLY A CA 1
ATOM 779 C C . GLY A 1 101 ? 14.379 -11.911 -9.275 1.00 80.00 101 GLY A C 1
ATOM 780 O O . GLY A 1 101 ? 14.300 -11.070 -10.177 1.00 80.00 101 GLY A O 1
ATOM 781 N N . PRO A 1 102 ? 14.459 -13.220 -9.565 1.00 75.00 102 PRO A N 1
ATOM 782 C CA . PRO A 1 102 ? 14.628 -13.731 -10.926 1.00 75.00 102 PRO A CA 1
ATOM 783 C C . PRO A 1 102 ? 13.462 -13.363 -11.853 1.00 75.00 102 PRO A C 1
ATOM 785 O O . PRO A 1 102 ? 13.683 -13.123 -13.039 1.00 75.00 102 PRO A O 1
ATOM 788 N N . ALA A 1 103 ? 12.244 -13.271 -11.309 1.00 76.94 103 ALA A N 1
ATOM 789 C CA . ALA A 1 103 ? 11.044 -12.880 -12.046 1.00 76.94 103 ALA A CA 1
ATOM 790 C C . ALA A 1 103 ? 11.005 -11.382 -12.401 1.00 76.94 103 ALA A C 1
ATOM 792 O O . ALA A 1 103 ? 10.302 -11.010 -13.337 1.00 76.94 103 ALA A O 1
ATOM 793 N N . ARG A 1 104 ? 11.766 -10.537 -11.685 1.00 77.38 104 ARG A N 1
ATOM 794 C CA . ARG A 1 104 ? 11.845 -9.078 -11.881 1.00 77.38 104 ARG A CA 1
ATOM 795 C C . ARG A 1 104 ? 10.468 -8.424 -11.980 1.00 77.38 104 ARG A C 1
ATOM 797 O O . ARG A 1 104 ? 10.177 -7.705 -12.938 1.00 77.38 104 ARG A O 1
ATOM 804 N N . ALA A 1 105 ? 9.612 -8.714 -11.004 1.00 84.06 105 ALA A N 1
ATOM 805 C CA . ALA A 1 105 ? 8.274 -8.149 -10.968 1.00 84.06 105 ALA A CA 1
ATOM 806 C C . ALA A 1 105 ? 8.336 -6.611 -10.898 1.00 84.06 105 ALA A C 1
ATOM 808 O O . ALA A 1 105 ? 9.273 -6.027 -10.344 1.00 84.06 105 ALA A O 1
ATOM 809 N N . SER A 1 106 ? 7.356 -5.945 -11.510 1.00 90.12 106 SER A N 1
ATOM 810 C CA . SER A 1 106 ? 7.229 -4.494 -11.389 1.00 90.12 106 SER A CA 1
ATOM 811 C C . SER A 1 106 ? 6.769 -4.121 -9.979 1.00 90.12 106 SER A C 1
ATOM 813 O O . SER A 1 106 ? 6.104 -4.915 -9.310 1.00 90.12 106 SER A O 1
ATOM 815 N N . LEU A 1 107 ? 7.104 -2.907 -9.532 1.00 91.00 107 LEU A N 1
ATOM 816 C CA . LEU A 1 107 ? 6.698 -2.404 -8.217 1.00 91.00 107 LEU A CA 1
ATOM 817 C C . LEU A 1 107 ? 5.177 -2.475 -8.039 1.00 91.00 107 LEU A C 1
ATOM 819 O O . LEU A 1 107 ? 4.693 -2.880 -6.984 1.00 91.00 107 LEU A O 1
ATOM 823 N N . GLU A 1 108 ? 4.446 -2.111 -9.092 1.00 93.06 108 GLU A N 1
ATOM 824 C CA . GLU A 1 108 ? 2.991 -2.139 -9.147 1.00 93.06 108 GLU A CA 1
ATOM 825 C C . GLU A 1 108 ? 2.458 -3.543 -8.860 1.00 93.06 108 GLU A C 1
ATOM 827 O O . GLU A 1 108 ? 1.640 -3.718 -7.959 1.00 93.06 108 GLU A O 1
ATOM 832 N N . ASN A 1 109 ? 2.974 -4.559 -9.558 1.00 91.44 109 ASN A N 1
ATOM 833 C CA . ASN A 1 109 ? 2.527 -5.938 -9.380 1.00 91.44 109 ASN A CA 1
ATOM 834 C C . ASN A 1 109 ? 2.870 -6.465 -7.983 1.00 91.44 109 ASN A C 1
ATOM 836 O O . ASN A 1 109 ? 2.041 -7.128 -7.363 1.00 91.44 109 ASN A O 1
ATOM 840 N N . CYS A 1 110 ? 4.064 -6.163 -7.465 1.00 91.44 110 CYS A N 1
ATOM 841 C CA . CYS A 1 110 ? 4.458 -6.582 -6.119 1.00 91.44 110 CYS A CA 1
ATOM 842 C C . CYS A 1 110 ? 3.529 -5.997 -5.052 1.00 91.44 110 CYS A C 1
ATOM 844 O O . CYS A 1 110 ? 3.063 -6.716 -4.169 1.00 91.44 110 CYS A O 1
ATOM 846 N N . LEU A 1 111 ? 3.248 -4.694 -5.124 1.00 93.75 111 LEU A N 1
ATOM 847 C CA . LEU A 1 111 ? 2.417 -4.022 -4.130 1.00 93.75 111 LEU A CA 1
ATOM 848 C C . LEU A 1 111 ? 0.940 -4.390 -4.262 1.00 93.75 111 LEU A C 1
ATOM 850 O O . LEU A 1 111 ? 0.291 -4.588 -3.238 1.00 93.75 111 LEU A O 1
ATOM 854 N N . ALA A 1 112 ? 0.422 -4.545 -5.482 1.00 93.69 112 ALA A N 1
ATOM 855 C CA . ALA A 1 112 ? -0.938 -5.029 -5.704 1.00 93.69 112 ALA A CA 1
ATOM 856 C C . ALA A 1 112 ? -1.130 -6.438 -5.120 1.00 93.69 112 ALA A C 1
ATOM 858 O O . ALA A 1 112 ? -2.069 -6.655 -4.356 1.00 93.69 112 ALA A O 1
ATOM 859 N N . HIS A 1 113 ? -0.210 -7.373 -5.396 1.00 92.31 113 HIS A N 1
ATOM 860 C CA . HIS A 1 113 ? -0.271 -8.719 -4.819 1.00 92.31 113 HIS A CA 1
ATOM 861 C C . HIS A 1 113 ? -0.192 -8.695 -3.293 1.00 92.31 113 HIS A C 1
ATOM 863 O O . HIS A 1 113 ? -1.010 -9.321 -2.633 1.00 92.31 113 HIS A O 1
ATOM 869 N N . ARG A 1 114 ? 0.727 -7.920 -2.711 1.00 93.06 114 ARG A N 1
ATOM 870 C CA . ARG A 1 114 ? 0.858 -7.832 -1.249 1.00 93.06 114 ARG A CA 1
ATOM 871 C C . ARG A 1 114 ? -0.366 -7.217 -0.582 1.00 93.06 114 ARG A C 1
ATOM 873 O O . ARG A 1 114 ? -0.781 -7.700 0.464 1.00 93.06 114 ARG A O 1
ATOM 880 N N . ALA A 1 115 ? -0.958 -6.185 -1.182 1.00 94.19 115 ALA A N 1
ATOM 881 C CA . ALA A 1 115 ? -2.203 -5.602 -0.691 1.00 94.19 115 ALA A CA 1
ATOM 882 C C . ALA A 1 115 ? -3.370 -6.595 -0.785 1.00 94.19 115 ALA A C 1
ATOM 884 O O . ALA A 1 115 ? -4.187 -6.656 0.129 1.00 94.19 115 ALA A O 1
ATOM 885 N N . HIS A 1 116 ? -3.428 -7.393 -1.853 1.00 93.31 116 HIS A N 1
ATOM 886 C CA . HIS A 1 116 ? -4.428 -8.444 -2.011 1.00 93.31 116 HIS A CA 1
ATOM 887 C C . HIS A 1 116 ? -4.251 -9.560 -0.972 1.00 93.31 116 HIS A C 1
ATOM 889 O O . HIS A 1 116 ? -5.203 -9.915 -0.282 1.00 93.31 116 HIS A O 1
ATOM 895 N N . ASP A 1 117 ? -3.033 -10.077 -0.811 1.00 91.19 117 ASP A N 1
ATOM 896 C CA . ASP A 1 117 ? -2.722 -11.145 0.143 1.00 91.19 117 ASP A CA 1
ATOM 897 C C . ASP A 1 117 ? -2.974 -10.708 1.589 1.00 91.19 117 ASP A C 1
ATOM 899 O O . ASP A 1 117 ? -3.483 -11.492 2.390 1.00 91.19 117 ASP A O 1
ATOM 903 N N . ALA A 1 118 ? -2.701 -9.439 1.910 1.00 87.69 118 ALA A N 1
ATOM 904 C CA . ALA A 1 118 ? -2.966 -8.863 3.225 1.00 87.69 118 ALA A CA 1
ATOM 905 C C . ALA A 1 118 ? -4.456 -8.870 3.602 1.00 87.69 118 ALA A C 1
ATOM 907 O O . ALA A 1 118 ? -4.777 -8.834 4.787 1.00 87.69 118 ALA A O 1
ATOM 908 N N . LEU A 1 119 ? -5.379 -8.949 2.634 1.00 87.31 119 LEU A N 1
ATOM 909 C CA . LEU A 1 119 ? -6.803 -9.102 2.940 1.00 87.31 119 LEU A CA 1
ATOM 910 C C . LEU A 1 119 ? -7.105 -10.442 3.620 1.00 87.31 119 LEU A C 1
ATOM 912 O O . LEU A 1 119 ? -8.115 -10.543 4.311 1.00 87.31 119 LEU A O 1
ATOM 916 N N . CYS A 1 120 ? -6.259 -11.465 3.434 1.00 83.44 120 CYS A N 1
ATOM 917 C CA . CYS A 1 120 ? -6.477 -12.824 3.937 1.00 83.44 120 CYS A CA 1
ATOM 918 C C . CYS A 1 120 ? -7.828 -13.421 3.496 1.00 83.44 120 CYS A C 1
ATOM 920 O O . CYS A 1 120 ? -8.442 -14.215 4.211 1.00 83.44 120 CYS A O 1
ATOM 922 N N . LEU A 1 121 ? -8.293 -13.052 2.298 1.00 82.31 121 LEU A N 1
ATOM 923 C CA . LEU A 1 121 ? -9.540 -13.529 1.703 1.00 82.31 121 LEU A CA 1
ATOM 924 C C . LEU A 1 121 ? -9.225 -14.388 0.463 1.00 82.31 121 LEU A C 1
ATOM 926 O O . LEU A 1 121 ? -9.343 -13.910 -0.662 1.00 82.31 121 LEU A O 1
ATOM 930 N N . PRO A 1 122 ? -8.831 -15.665 0.626 1.00 75.62 122 PRO A N 1
ATOM 931 C CA . PRO A 1 122 ? -8.296 -16.486 -0.469 1.00 75.62 122 PRO A CA 1
ATOM 932 C C . PRO A 1 122 ? -9.304 -16.775 -1.592 1.00 75.62 122 PRO A C 1
ATOM 934 O O . PRO A 1 122 ? -8.910 -17.090 -2.709 1.00 75.62 122 PRO A O 1
ATOM 937 N N . ASN A 1 123 ? -10.603 -16.664 -1.299 1.00 80.44 123 ASN A N 1
ATOM 938 C CA . ASN A 1 123 ? -11.684 -16.878 -2.264 1.00 80.44 123 ASN A CA 1
ATOM 939 C C . ASN A 1 123 ? -12.266 -15.566 -2.808 1.00 80.44 123 ASN A C 1
ATOM 941 O O . ASN A 1 123 ? -13.254 -15.594 -3.542 1.00 80.44 123 ASN A O 1
ATOM 945 N N . LEU A 1 124 ? -11.711 -14.417 -2.414 1.00 84.75 124 LEU A N 1
ATOM 946 C CA . LEU A 1 124 ? -12.178 -13.129 -2.896 1.00 84.75 124 LEU A CA 1
ATOM 947 C C . LEU A 1 124 ? -11.775 -12.957 -4.355 1.00 84.75 124 LEU A C 1
ATOM 949 O O . LEU A 1 124 ? -10.599 -12.948 -4.704 1.00 84.75 124 LEU A O 1
ATOM 953 N N . GLN A 1 125 ? -12.775 -12.759 -5.199 1.00 84.88 125 GLN A N 1
ATOM 954 C CA . GLN A 1 125 ? -12.575 -12.237 -6.538 1.00 84.88 125 GLN A CA 1
ATOM 955 C C . GLN A 1 125 ? -12.945 -10.764 -6.497 1.00 84.88 125 GLN A C 1
ATOM 957 O O . GLN A 1 125 ? -14.114 -10.417 -6.343 1.00 84.88 125 GLN A O 1
ATOM 962 N N . LEU A 1 126 ? -11.940 -9.893 -6.592 1.00 86.88 126 LEU A N 1
ATOM 963 C CA . LEU A 1 126 ? -12.181 -8.451 -6.578 1.00 86.88 126 LEU A CA 1
ATOM 964 C C . LEU A 1 126 ? -12.967 -7.994 -7.807 1.00 86.88 126 LEU A C 1
ATOM 966 O O . LEU A 1 126 ? -13.750 -7.058 -7.712 1.00 86.88 126 LEU A O 1
ATOM 970 N N . ARG A 1 127 ? -12.751 -8.642 -8.951 1.00 85.69 127 ARG A N 1
ATOM 971 C CA . ARG A 1 127 ? -13.266 -8.215 -10.248 1.00 85.69 127 ARG A CA 1
ATOM 972 C C . ARG A 1 127 ? -13.711 -9.429 -11.052 1.00 85.69 127 ARG A C 1
ATOM 974 O O . ARG A 1 127 ? -12.939 -10.380 -11.188 1.00 85.69 127 ARG A O 1
ATOM 981 N N . ALA A 1 128 ? -14.923 -9.386 -11.594 1.00 83.31 128 ALA A N 1
ATOM 982 C CA . ALA A 1 128 ? -15.377 -10.373 -12.567 1.00 83.31 128 ALA A CA 1
ATOM 983 C C . ALA A 1 128 ? -14.652 -10.189 -13.922 1.00 83.31 128 ALA A C 1
ATOM 985 O O . ALA A 1 128 ? -14.166 -9.095 -14.212 1.00 83.31 128 ALA A O 1
ATOM 986 N N . PRO A 1 129 ? -14.557 -11.221 -14.784 1.00 81.38 129 PRO A N 1
ATOM 987 C CA . PRO A 1 129 ? -13.802 -11.143 -16.042 1.00 81.38 129 PRO A CA 1
ATOM 988 C C . PRO A 1 129 ? -14.212 -10.008 -16.998 1.00 81.38 129 PRO A C 1
ATOM 990 O O . PRO A 1 129 ? -13.412 -9.589 -17.832 1.00 81.38 129 PRO A O 1
ATOM 993 N N . ASP A 1 130 ? -15.450 -9.535 -16.897 1.00 84.44 130 ASP A N 1
ATOM 994 C CA . ASP A 1 130 ? -16.070 -8.500 -17.723 1.00 84.44 130 ASP A CA 1
ATOM 995 C C . ASP A 1 130 ? -16.184 -7.129 -17.031 1.00 84.44 130 ASP A C 1
ATOM 997 O O . ASP A 1 130 ? -16.560 -6.142 -17.667 1.00 84.44 130 ASP A O 1
ATOM 1001 N N . GLU A 1 131 ? -15.817 -7.032 -15.753 1.00 85.00 131 GLU A N 1
ATOM 1002 C CA . GLU A 1 131 ? -15.852 -5.779 -15.003 1.00 85.00 131 GLU A CA 1
ATOM 1003 C C . GLU A 1 131 ? -14.605 -4.920 -15.288 1.00 85.00 131 GLU A C 1
ATOM 1005 O O . GLU A 1 131 ? -13.463 -5.372 -15.199 1.00 85.00 131 GLU A O 1
ATOM 1010 N N . VAL A 1 132 ? -14.807 -3.632 -15.588 1.00 86.31 132 VAL A N 1
ATOM 1011 C CA . VAL A 1 132 ? -13.704 -2.660 -15.748 1.00 86.31 132 VAL A CA 1
ATOM 1012 C C . VAL A 1 132 ? -13.082 -2.293 -14.397 1.00 86.31 132 VAL A C 1
ATOM 1014 O O . VAL A 1 132 ? -11.888 -2.010 -14.326 1.00 86.31 132 VAL A O 1
ATOM 1017 N N . GLU A 1 133 ? -13.877 -2.322 -13.330 1.00 89.38 133 GLU A N 1
ATOM 1018 C CA . GLU A 1 133 ? -13.461 -2.148 -11.940 1.00 89.38 133 GLU A CA 1
ATOM 1019 C C . GLU A 1 133 ? -14.389 -2.951 -11.019 1.00 89.38 133 GLU A C 1
ATOM 1021 O O . GLU A 1 133 ? -15.529 -3.205 -11.409 1.00 89.38 133 GLU A O 1
ATOM 1026 N N . PRO A 1 134 ? -13.952 -3.318 -9.800 1.00 88.81 134 PRO A N 1
ATOM 1027 C CA . PRO A 1 134 ? -14.820 -3.958 -8.811 1.00 88.81 134 PRO A CA 1
ATOM 1028 C C . PRO A 1 134 ? -16.105 -3.156 -8.590 1.00 88.81 134 PRO A C 1
ATOM 1030 O O . PRO A 1 134 ? -16.048 -1.929 -8.482 1.00 88.81 134 PRO A O 1
ATOM 1033 N N . ASN A 1 135 ? -17.265 -3.797 -8.473 1.00 89.19 135 ASN A N 1
ATOM 1034 C CA . ASN A 1 135 ? -18.481 -3.062 -8.118 1.00 89.19 135 ASN A CA 1
ATOM 1035 C C . ASN A 1 135 ? -18.391 -2.444 -6.701 1.00 89.19 135 ASN A C 1
ATOM 1037 O O . ASN A 1 135 ? -17.587 -2.856 -5.859 1.00 89.19 135 ASN A O 1
ATOM 1041 N N . ALA A 1 136 ? -19.230 -1.438 -6.431 1.00 90.56 136 ALA A N 1
ATOM 1042 C CA . ALA A 1 136 ? -19.222 -0.689 -5.169 1.00 90.56 136 ALA A CA 1
ATOM 1043 C C . ALA A 1 136 ? -19.432 -1.580 -3.931 1.00 90.56 136 ALA A C 1
ATOM 1045 O O . ALA A 1 136 ? -18.835 -1.338 -2.886 1.00 90.56 136 ALA A O 1
ATOM 1046 N N . ARG A 1 137 ? -20.236 -2.647 -4.046 1.00 89.75 137 ARG A N 1
ATOM 1047 C CA . ARG A 1 137 ? -20.469 -3.584 -2.940 1.00 89.75 137 ARG A CA 1
ATOM 1048 C C . ARG A 1 137 ? -19.197 -4.352 -2.593 1.00 89.75 137 ARG A C 1
ATOM 1050 O O . ARG A 1 137 ? -18.847 -4.423 -1.417 1.00 89.75 137 ARG A O 1
ATOM 1057 N N . THR A 1 138 ? -18.509 -4.899 -3.595 1.00 90.81 138 THR A N 1
ATOM 1058 C CA . THR A 1 138 ? -17.228 -5.589 -3.403 1.00 90.81 138 THR A CA 1
ATOM 1059 C C . THR A 1 138 ? -16.200 -4.636 -2.801 1.00 90.81 138 THR A C 1
ATOM 1061 O O . THR A 1 138 ? -15.576 -4.977 -1.799 1.00 90.81 138 THR A O 1
ATOM 1064 N N . PHE A 1 139 ? -16.084 -3.417 -3.335 1.00 93.38 139 PHE A N 1
ATOM 1065 C CA . PHE A 1 139 ? -15.183 -2.397 -2.797 1.00 93.38 139 PHE A CA 1
ATOM 1066 C C . PHE A 1 139 ? -15.474 -2.053 -1.326 1.00 93.38 139 PHE A C 1
ATOM 1068 O O . PHE A 1 139 ? -14.576 -2.147 -0.494 1.00 93.38 139 PHE A O 1
ATOM 1075 N N . ASN A 1 140 ? -16.721 -1.725 -0.971 1.00 92.62 140 ASN A N 1
ATOM 1076 C CA . ASN A 1 140 ? -17.076 -1.390 0.412 1.00 92.62 140 ASN A CA 1
ATOM 1077 C C . ASN A 1 140 ? -16.834 -2.579 1.363 1.00 92.62 140 ASN A C 1
ATOM 1079 O O . ASN A 1 140 ? -16.369 -2.398 2.484 1.00 92.62 140 ASN A O 1
ATOM 1083 N N . SER A 1 141 ? -17.087 -3.813 0.905 1.00 91.56 141 SER A N 1
ATOM 1084 C CA . SER A 1 141 ? -16.942 -5.017 1.738 1.00 91.56 141 SER A CA 1
ATOM 1085 C C . SER A 1 141 ? -15.508 -5.312 2.187 1.00 91.56 141 SER A C 1
ATOM 1087 O O . SER A 1 141 ? -15.321 -5.973 3.206 1.00 91.56 141 SER A O 1
ATOM 1089 N N . VAL A 1 142 ? -14.500 -4.819 1.459 1.00 93.88 142 VAL A N 1
ATOM 1090 C CA . VAL A 1 142 ? -13.084 -5.051 1.787 1.00 93.88 142 VAL A CA 1
ATOM 1091 C C . VAL A 1 142 ? -12.462 -3.939 2.629 1.00 93.88 142 VAL A C 1
ATOM 1093 O O . VAL A 1 142 ? -11.357 -4.121 3.137 1.00 93.88 142 VAL A O 1
ATOM 1096 N N . LEU A 1 143 ? -13.144 -2.801 2.815 1.00 95.00 143 LEU A N 1
ATOM 1097 C CA . LEU A 1 143 ? -12.622 -1.682 3.609 1.00 95.00 143 LEU A CA 1
ATOM 1098 C C . LEU A 1 143 ? -12.288 -2.096 5.057 1.00 95.00 143 LEU A C 1
ATOM 1100 O O . LEU A 1 143 ? -11.174 -1.806 5.497 1.00 95.00 143 LEU A O 1
ATOM 1104 N N . PRO A 1 144 ? -13.143 -2.846 5.786 1.00 94.44 144 PRO A N 1
ATOM 1105 C CA . PRO A 1 144 ? -12.796 -3.323 7.126 1.00 94.44 144 PRO A CA 1
ATOM 1106 C C . PRO A 1 144 ? -11.566 -4.235 7.140 1.00 94.44 144 PRO A C 1
ATOM 1108 O O . PRO A 1 144 ? -10.742 -4.137 8.044 1.00 94.44 144 PRO A O 1
ATOM 1111 N N . SER A 1 145 ? -11.403 -5.085 6.122 1.00 94.69 145 SER A N 1
ATOM 1112 C CA . SER A 1 145 ? -10.226 -5.949 5.989 1.00 94.69 145 SER A CA 1
ATOM 1113 C C . SER A 1 145 ? -8.955 -5.142 5.738 1.00 94.69 145 SER A C 1
ATOM 1115 O O . SER A 1 145 ? -7.930 -5.458 6.333 1.00 94.69 145 SER A O 1
ATOM 1117 N N . PHE A 1 146 ? -9.013 -4.076 4.930 1.00 95.25 146 PHE A N 1
ATOM 1118 C CA . PHE A 1 146 ? -7.873 -3.171 4.762 1.00 95.25 146 PHE A CA 1
ATOM 1119 C C . PHE A 1 146 ? -7.543 -2.407 6.042 1.00 95.25 146 PHE A C 1
ATOM 1121 O O . PHE A 1 146 ? -6.368 -2.283 6.378 1.00 95.25 146 PHE A O 1
ATOM 1128 N N . ALA A 1 147 ? -8.546 -1.921 6.777 1.00 94.06 147 ALA A N 1
ATOM 1129 C CA . ALA A 1 147 ? -8.321 -1.282 8.072 1.00 94.06 147 ALA A CA 1
ATOM 1130 C C . ALA A 1 147 ? -7.645 -2.248 9.058 1.00 94.06 147 ALA A C 1
ATOM 1132 O O . ALA A 1 147 ? -6.670 -1.880 9.708 1.00 94.06 147 ALA A O 1
ATOM 1133 N N . ALA A 1 148 ? -8.114 -3.498 9.111 1.00 93.19 148 ALA A N 1
ATOM 1134 C CA . ALA A 1 148 ? -7.569 -4.524 9.989 1.00 93.19 148 ALA A CA 1
ATOM 1135 C C . ALA A 1 148 ? -6.139 -4.923 9.605 1.00 93.19 148 ALA A C 1
ATOM 1137 O O . ALA A 1 148 ? -5.252 -4.931 10.452 1.00 93.19 148 ALA A O 1
ATOM 1138 N N . CYS A 1 149 ? -5.880 -5.216 8.328 1.00 91.88 149 CYS A N 1
ATOM 1139 C CA . CYS A 1 149 ? -4.568 -5.700 7.901 1.00 91.88 149 CYS A CA 1
ATOM 1140 C C . CYS A 1 149 ? -3.487 -4.615 7.915 1.00 91.88 149 CYS A C 1
ATOM 1142 O O . CYS A 1 149 ? -2.306 -4.935 7.981 1.00 91.88 149 CYS A O 1
ATOM 1144 N N . THR A 1 150 ? -3.868 -3.337 7.873 1.00 93.31 150 THR A N 1
ATOM 1145 C CA . THR A 1 150 ? -2.924 -2.213 7.948 1.00 93.31 150 THR A CA 1
ATOM 1146 C C . THR A 1 150 ? -2.714 -1.691 9.374 1.00 93.31 150 THR A C 1
ATOM 1148 O O . THR A 1 150 ? -1.835 -0.854 9.595 1.00 93.31 150 THR A O 1
ATOM 1151 N N . TYR A 1 151 ? -3.473 -2.202 10.348 1.00 91.38 151 TYR A N 1
ATOM 1152 C CA . TYR A 1 151 ? -3.515 -1.696 11.719 1.00 91.38 151 TYR A CA 1
ATOM 1153 C C . TYR A 1 151 ? -2.156 -1.746 12.427 1.00 91.38 151 TYR A C 1
ATOM 1155 O O . TYR A 1 151 ? -1.737 -0.739 13.005 1.00 91.38 151 TYR A O 1
ATOM 1163 N N . ASP A 1 152 ? -1.447 -2.871 12.297 1.00 88.62 152 ASP A N 1
ATOM 1164 C CA . ASP A 1 152 ? -0.147 -3.126 12.936 1.00 88.62 152 ASP A CA 1
ATOM 1165 C C . ASP A 1 152 ? 1.031 -2.437 12.233 1.00 88.62 152 ASP A C 1
ATOM 1167 O O . ASP A 1 152 ? 2.157 -2.420 12.740 1.00 88.62 152 ASP A O 1
ATOM 1171 N N . TYR A 1 153 ? 0.795 -1.871 11.050 1.00 89.00 153 TYR A N 1
ATOM 1172 C CA . TYR A 1 153 ? 1.824 -1.185 10.287 1.00 89.00 153 TYR A CA 1
ATOM 1173 C C . TYR A 1 153 ? 1.980 0.263 10.745 1.00 89.00 153 TYR A C 1
ATOM 1175 O O . TYR A 1 153 ? 1.024 0.954 11.093 1.00 89.00 153 TYR A O 1
ATOM 1183 N N . GLY A 1 154 ? 3.215 0.747 10.698 1.00 88.19 154 GLY A N 1
ATOM 1184 C CA . GLY A 1 154 ? 3.515 2.165 10.756 1.00 88.19 154 GLY A CA 1
ATOM 1185 C C . GLY A 1 154 ? 3.160 2.881 9.447 1.00 88.19 154 GLY A C 1
ATOM 1186 O O . GLY A 1 154 ? 2.657 2.281 8.488 1.00 88.19 154 GLY A O 1
ATOM 1187 N N . PRO A 1 155 ? 3.422 4.196 9.378 1.00 88.69 155 PRO A N 1
ATOM 1188 C CA . PRO A 1 155 ? 3.060 5.002 8.218 1.00 88.69 155 PRO A CA 1
ATOM 1189 C C . PRO A 1 155 ? 3.710 4.523 6.912 1.00 88.69 155 PRO A C 1
ATOM 1191 O O . PRO A 1 155 ? 3.098 4.672 5.853 1.00 88.69 155 PRO A O 1
ATOM 1194 N N . LEU A 1 156 ? 4.892 3.892 6.948 1.00 89.81 156 LEU A N 1
ATOM 1195 C CA . LEU A 1 156 ? 5.508 3.336 5.739 1.00 89.81 156 LEU A CA 1
ATOM 1196 C C . LEU A 1 156 ? 4.701 2.143 5.230 1.00 89.81 156 LEU A C 1
ATOM 1198 O O . LEU A 1 156 ? 4.310 2.128 4.063 1.00 89.81 156 LEU A O 1
ATOM 1202 N N . GLY A 1 157 ? 4.425 1.166 6.095 1.00 91.38 157 GLY A N 1
ATOM 1203 C CA . GLY A 1 157 ? 3.701 -0.039 5.705 1.00 91.38 157 GLY A CA 1
ATOM 1204 C C . GLY A 1 157 ? 2.281 0.269 5.237 1.00 91.38 157 GLY A C 1
ATOM 1205 O O . GLY A 1 157 ? 1.866 -0.195 4.174 1.00 91.38 157 GLY A O 1
ATOM 1206 N N . ARG A 1 158 ? 1.585 1.163 5.950 1.00 93.81 158 ARG A N 1
ATOM 1207 C CA . ARG A 1 158 ? 0.267 1.682 5.556 1.00 93.81 158 ARG A CA 1
ATOM 1208 C C . ARG A 1 158 ? 0.296 2.358 4.190 1.00 93.81 158 ARG A C 1
ATOM 1210 O O . ARG A 1 158 ? -0.575 2.099 3.366 1.00 93.81 158 ARG A O 1
ATOM 1217 N N . THR A 1 159 ? 1.311 3.180 3.912 1.00 94.44 159 THR A N 1
ATOM 1218 C CA . THR A 1 159 ? 1.442 3.851 2.607 1.00 94.44 159 THR A CA 1
ATOM 1219 C C . THR A 1 159 ? 1.696 2.847 1.485 1.00 94.44 159 THR A C 1
ATOM 1221 O O . THR A 1 159 ? 1.054 2.937 0.441 1.00 94.44 159 THR A O 1
ATOM 1224 N N . LEU A 1 160 ? 2.571 1.858 1.698 1.00 94.19 160 LEU A N 1
ATOM 1225 C CA . LEU A 1 160 ? 2.840 0.801 0.717 1.00 94.19 160 LEU A CA 1
ATOM 1226 C C . LEU A 1 160 ? 1.577 -0.006 0.390 1.00 94.19 160 LEU A C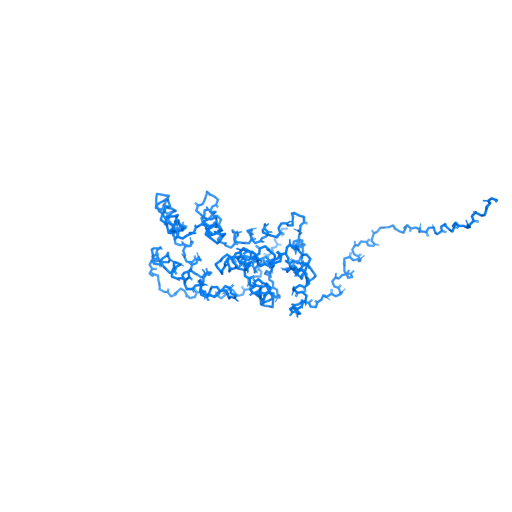 1
ATOM 1228 O O . LEU A 1 160 ? 1.251 -0.189 -0.785 1.00 94.19 160 LEU A O 1
ATOM 1232 N N . LEU A 1 161 ? 0.851 -0.452 1.419 1.00 95.69 161 LEU A N 1
ATOM 1233 C CA . LEU A 1 161 ? -0.380 -1.225 1.253 1.00 95.69 161 LEU A CA 1
ATOM 1234 C C . LEU A 1 161 ? -1.508 -0.380 0.654 1.00 95.69 161 LEU A C 1
ATOM 1236 O O . LEU A 1 161 ? -2.234 -0.878 -0.198 1.00 95.69 161 LEU A O 1
ATOM 1240 N N . TRP A 1 162 ? -1.616 0.906 1.003 1.00 96.38 162 TRP A N 1
ATOM 1241 C CA . TRP A 1 162 ? -2.555 1.833 0.366 1.00 96.38 162 TRP A CA 1
ATOM 1242 C C . TRP A 1 162 ? -2.262 2.019 -1.126 1.00 96.38 162 TRP A C 1
ATOM 1244 O O . TRP A 1 162 ? -3.180 1.927 -1.942 1.00 96.38 162 TRP A O 1
ATOM 1254 N N . CYS A 1 163 ? -0.999 2.240 -1.503 1.00 95.38 163 CYS A N 1
ATOM 1255 C CA . CYS A 1 163 ? -0.600 2.331 -2.907 1.00 95.38 163 CYS A CA 1
ATOM 1256 C C . CYS A 1 163 ? -0.926 1.037 -3.663 1.00 95.38 163 CYS A C 1
ATOM 1258 O O . CYS A 1 163 ? -1.504 1.100 -4.745 1.00 95.38 163 CYS A O 1
ATOM 1260 N N . GLY A 1 164 ? -0.618 -0.124 -3.074 1.00 95.75 164 GLY A N 1
ATOM 1261 C CA . GLY A 1 164 ? -0.976 -1.430 -3.629 1.00 95.75 164 GLY A CA 1
ATOM 1262 C C . GLY A 1 164 ? -2.486 -1.614 -3.787 1.00 95.75 164 GLY A C 1
ATOM 1263 O O . GLY A 1 164 ? -2.952 -1.998 -4.855 1.00 95.75 164 GLY A O 1
ATOM 1264 N N . ALA A 1 165 ? -3.265 -1.259 -2.764 1.00 95.44 165 ALA A N 1
ATOM 1265 C CA . ALA A 1 165 ? -4.721 -1.327 -2.798 1.00 95.44 165 ALA A CA 1
ATOM 1266 C C . ALA A 1 165 ? -5.298 -0.438 -3.905 1.00 95.44 165 ALA A C 1
ATOM 1268 O O . ALA A 1 165 ? -6.171 -0.878 -4.643 1.00 95.44 165 ALA A O 1
ATOM 1269 N N . CYS A 1 166 ? -4.773 0.776 -4.101 1.00 95.06 166 CYS A N 1
ATOM 1270 C CA . CYS A 1 166 ? -5.227 1.669 -5.171 1.00 95.06 166 CYS A CA 1
ATOM 1271 C C . CYS A 1 166 ? -5.095 1.056 -6.576 1.00 95.06 166 CYS A C 1
ATOM 1273 O O . CYS A 1 166 ? -5.900 1.388 -7.446 1.00 95.06 166 CYS A O 1
ATOM 1275 N N . LEU A 1 167 ? -4.118 0.167 -6.795 1.00 93.81 167 LEU A N 1
ATOM 1276 C CA . LEU A 1 167 ? -3.939 -0.550 -8.063 1.00 93.81 167 LEU A CA 1
ATOM 1277 C C . LEU A 1 167 ? -5.006 -1.636 -8.268 1.00 93.81 167 LEU A C 1
ATOM 1279 O O . LEU A 1 167 ? -5.438 -1.889 -9.389 1.00 93.81 167 LEU A O 1
ATOM 1283 N N . LEU A 1 168 ? -5.481 -2.260 -7.185 1.00 92.44 168 LEU A N 1
ATOM 1284 C CA . LEU A 1 168 ? -6.524 -3.290 -7.244 1.00 92.44 168 LEU A CA 1
ATOM 1285 C C . LEU A 1 168 ? -7.888 -2.725 -7.687 1.00 92.44 168 LEU A C 1
ATOM 1287 O O . LEU A 1 168 ? -8.705 -3.438 -8.277 1.00 92.44 168 LEU A O 1
ATOM 1291 N N . PHE A 1 169 ? -8.120 -1.433 -7.442 1.00 92.06 169 PHE A N 1
ATOM 1292 C CA . PHE A 1 169 ? -9.375 -0.732 -7.733 1.00 92.06 169 PHE A CA 1
ATOM 1293 C C . PHE A 1 169 ? -9.244 0.315 -8.847 1.00 92.06 169 PHE A C 1
ATOM 1295 O O . PHE A 1 169 ? -9.995 1.290 -8.864 1.00 92.06 169 PHE A O 1
ATOM 1302 N N . GLU A 1 170 ? -8.302 0.137 -9.779 1.00 90.62 170 GLU A N 1
ATOM 1303 C CA . GLU A 1 170 ? -8.210 0.990 -10.969 1.00 90.62 170 GLU A CA 1
ATOM 1304 C C . GLU A 1 170 ? -9.486 0.929 -11.815 1.00 90.62 170 GLU A C 1
ATOM 1306 O O . GLU A 1 170 ? -9.989 -0.158 -12.118 1.00 90.62 170 GLU A O 1
ATOM 1311 N N . GLY A 1 171 ? -9.960 2.106 -12.235 1.00 91.25 171 GLY A N 1
ATOM 1312 C CA . GLY A 1 171 ? -11.147 2.271 -13.063 1.00 91.25 171 GLY A CA 1
ATOM 1313 C C . GLY A 1 171 ? -11.766 3.669 -12.973 1.00 91.25 171 GLY A C 1
ATOM 1314 O O . GLY A 1 171 ? -11.139 4.595 -12.446 1.00 91.25 171 GLY A O 1
ATOM 1315 N N . PRO A 1 172 ? -12.986 3.853 -13.510 1.00 92.06 172 PRO A N 1
ATOM 1316 C CA . PRO A 1 172 ? -13.691 5.135 -13.506 1.00 92.06 172 PRO A CA 1
ATOM 1317 C C . PRO A 1 172 ? -13.829 5.791 -12.125 1.00 92.06 172 PRO A C 1
ATOM 1319 O O . PRO A 1 172 ? -13.759 7.017 -12.030 1.00 92.06 172 PRO A O 1
ATOM 1322 N N . SER A 1 173 ? -13.980 5.000 -11.059 1.00 92.06 173 SER A N 1
ATOM 1323 C CA . SER A 1 173 ? -14.197 5.499 -9.694 1.00 92.06 173 SER A CA 1
ATOM 1324 C C . SER A 1 173 ? -12.898 5.662 -8.892 1.00 92.06 173 SER A C 1
ATOM 1326 O O . SER A 1 173 ? -12.941 5.984 -7.702 1.00 92.06 173 SER A O 1
ATOM 1328 N N . GLN A 1 174 ? -11.727 5.469 -9.516 1.00 92.62 174 GLN A N 1
ATOM 1329 C CA . GLN A 1 174 ? -10.429 5.391 -8.832 1.00 92.62 174 GLN A CA 1
ATOM 1330 C C . GLN A 1 174 ? -10.140 6.587 -7.916 1.00 92.62 174 GLN A C 1
ATOM 1332 O O . GLN A 1 174 ? -9.631 6.397 -6.815 1.00 92.62 174 GLN A O 1
ATOM 1337 N N . VAL A 1 175 ? -10.453 7.816 -8.339 1.00 92.75 175 VAL A N 1
ATOM 1338 C CA . VAL A 1 175 ? -10.189 9.025 -7.534 1.00 92.75 175 VAL A CA 1
ATOM 1339 C C . VAL A 1 175 ? -10.943 8.967 -6.206 1.00 92.75 175 VAL A C 1
ATOM 1341 O O . VAL A 1 175 ? -10.357 9.175 -5.144 1.00 92.75 175 VAL A O 1
ATOM 1344 N N . THR A 1 176 ? -12.228 8.622 -6.263 1.00 93.69 176 THR A N 1
ATOM 1345 C CA . THR A 1 176 ? -13.091 8.490 -5.088 1.00 93.69 176 THR A CA 1
ATOM 1346 C C . THR A 1 176 ? -12.657 7.317 -4.209 1.00 93.69 176 THR A C 1
ATOM 1348 O O . THR A 1 176 ? -12.522 7.474 -2.996 1.00 93.69 176 THR A O 1
ATOM 1351 N N . ARG A 1 177 ? -12.352 6.162 -4.809 1.00 95.06 177 ARG A N 1
ATOM 1352 C CA . ARG A 1 177 ? -11.906 4.956 -4.091 1.00 95.06 177 ARG A CA 1
ATOM 1353 C C . ARG A 1 177 ? -10.568 5.129 -3.404 1.00 95.06 177 ARG A C 1
ATOM 1355 O O . ARG A 1 177 ? -10.395 4.680 -2.275 1.00 95.06 177 ARG A O 1
ATOM 1362 N N . ARG A 1 178 ? -9.634 5.823 -4.052 1.00 95.50 178 ARG A N 1
ATOM 1363 C CA . ARG A 1 178 ? -8.331 6.157 -3.477 1.00 95.50 178 ARG A CA 1
ATOM 1364 C C . ARG A 1 178 ? -8.484 6.954 -2.189 1.00 95.50 178 ARG A C 1
ATOM 1366 O O . ARG A 1 178 ? -7.792 6.652 -1.218 1.00 95.50 178 ARG A O 1
ATOM 1373 N N . GLU A 1 179 ? -9.378 7.940 -2.176 1.00 95.19 179 GLU A N 1
ATOM 1374 C CA . GLU A 1 179 ? -9.637 8.750 -0.984 1.00 95.19 179 GLU A CA 1
ATOM 1375 C C . GLU A 1 179 ? -10.301 7.929 0.125 1.00 95.19 179 GLU A C 1
ATOM 1377 O O . GLU A 1 179 ? -9.891 8.015 1.278 1.00 95.19 179 GLU A O 1
ATOM 1382 N N . LYS A 1 180 ? -11.255 7.059 -0.216 1.00 95.69 180 LYS A N 1
ATOM 1383 C CA . LYS A 1 180 ? -11.902 6.159 0.752 1.00 95.69 180 LYS A CA 1
ATOM 1384 C C . LYS A 1 180 ? -10.927 5.164 1.366 1.00 95.69 180 LYS A C 1
ATOM 1386 O O . LYS A 1 180 ? -10.919 4.988 2.581 1.00 95.69 180 LYS A O 1
ATOM 1391 N N . LEU A 1 181 ? -10.056 4.565 0.554 1.00 96.31 181 LEU A N 1
ATOM 1392 C CA . LEU A 1 181 ? -8.970 3.710 1.037 1.00 96.31 181 LEU A CA 1
ATOM 1393 C C . LEU A 1 181 ? -8.012 4.489 1.936 1.00 96.31 181 LEU A C 1
ATOM 1395 O O . LEU A 1 181 ? -7.620 3.984 2.983 1.00 96.31 181 LEU A O 1
ATOM 1399 N N . ARG A 1 182 ? -7.662 5.727 1.560 1.00 95.62 182 ARG A N 1
ATOM 1400 C CA . ARG A 1 182 ? -6.803 6.591 2.376 1.00 95.62 182 ARG A CA 1
ATOM 1401 C C . ARG A 1 182 ? -7.444 6.851 3.739 1.00 95.62 182 ARG A C 1
ATOM 1403 O O . ARG A 1 182 ? -6.788 6.685 4.756 1.00 95.62 182 ARG A O 1
ATOM 1410 N N . GLN A 1 183 ? -8.718 7.224 3.774 1.00 95.25 183 GLN A N 1
ATOM 1411 C CA . GLN A 1 183 ? -9.436 7.437 5.031 1.00 95.25 183 GLN A CA 1
ATOM 1412 C C . GLN A 1 183 ? -9.480 6.139 5.850 1.00 95.25 183 GLN A C 1
ATOM 1414 O O . GLN A 1 183 ? -9.009 6.115 6.977 1.00 95.25 183 GLN A O 1
ATOM 1419 N N . THR A 1 184 ? -9.899 5.028 5.247 1.00 95.56 184 THR A N 1
ATOM 1420 C CA . THR A 1 184 ? -9.972 3.708 5.901 1.00 95.56 184 THR A CA 1
ATOM 1421 C C . THR A 1 184 ? -8.653 3.281 6.556 1.00 95.56 184 THR A C 1
ATOM 1423 O O . THR A 1 184 ? -8.638 2.899 7.722 1.00 95.56 184 THR A O 1
ATOM 1426 N N . ILE A 1 185 ? -7.542 3.346 5.815 1.00 95.25 185 ILE A N 1
ATOM 1427 C CA . ILE A 1 185 ? -6.228 2.837 6.249 1.00 95.25 185 ILE A CA 1
ATOM 1428 C C . ILE A 1 185 ? -5.584 3.747 7.304 1.00 95.25 185 ILE A C 1
ATOM 1430 O O . ILE A 1 185 ? -4.853 3.276 8.172 1.00 95.25 185 ILE A O 1
ATOM 1434 N N . PHE A 1 186 ? -5.839 5.055 7.242 1.00 93.62 186 PHE A N 1
ATOM 1435 C CA . PHE A 1 186 ? -5.148 6.038 8.080 1.00 93.62 186 PHE A CA 1
ATOM 1436 C C . PHE A 1 186 ? -6.016 6.644 9.194 1.00 93.62 186 PHE A C 1
ATOM 1438 O O . PHE A 1 186 ? -5.501 7.423 9.990 1.00 93.62 186 PHE A O 1
ATOM 1445 N N . SER A 1 187 ? -7.302 6.296 9.301 1.00 92.00 187 SER A N 1
ATOM 1446 C CA . SER A 1 187 ? -8.193 6.821 10.349 1.00 92.00 187 SER A CA 1
ATOM 1447 C C . SER A 1 187 ? -7.972 6.207 11.732 1.00 92.00 187 SER A C 1
ATOM 1449 O O . SER A 1 187 ? -8.363 6.818 12.727 1.00 92.00 187 SER A O 1
ATOM 1451 N N . PHE A 1 188 ? -7.360 5.024 11.820 1.00 89.44 188 PHE A N 1
ATOM 1452 C CA . PHE A 1 188 ? -7.198 4.310 13.087 1.00 89.44 188 PHE A CA 1
ATOM 1453 C C . PHE A 1 188 ? -5.757 4.421 13.604 1.00 89.44 188 PHE A C 1
ATOM 1455 O O . PHE A 1 188 ? -4.820 4.127 12.854 1.00 89.44 188 PHE A O 1
ATOM 1462 N N . PRO A 1 189 ? -5.538 4.834 14.867 1.00 84.12 189 PRO A N 1
ATOM 1463 C CA . PRO A 1 189 ? -4.202 4.835 15.458 1.00 84.12 189 PRO A CA 1
ATOM 1464 C C . PRO A 1 189 ? -3.640 3.416 15.510 1.00 84.12 189 PRO A C 1
ATOM 1466 O O . PRO A 1 189 ? -4.404 2.461 15.563 1.00 84.12 189 PRO A O 1
ATOM 1469 N N . ASN A 1 190 ? -2.315 3.275 15.476 1.00 81.12 190 ASN A N 1
ATOM 1470 C CA . ASN A 1 190 ? -1.656 1.983 15.690 1.00 81.12 190 ASN A CA 1
ATOM 1471 C C . ASN A 1 190 ? -2.121 1.351 17.016 1.00 81.12 190 ASN A C 1
ATOM 1473 O O . ASN A 1 190 ? -2.528 2.096 17.918 1.00 81.12 190 ASN A O 1
ATOM 1477 N N . PRO A 1 191 ? -2.037 0.013 17.162 1.00 76.56 191 PRO A N 1
ATOM 1478 C CA . PRO A 1 191 ? -2.346 -0.653 18.418 1.00 76.56 191 PRO A CA 1
ATOM 1479 C C . PRO A 1 191 ? -1.604 0.027 19.568 1.00 76.56 191 PRO A C 1
ATOM 1481 O O . PRO A 1 191 ? -0.409 0.336 19.442 1.00 76.56 191 PRO A O 1
ATOM 1484 N N . PRO A 1 192 ? -2.303 0.308 20.675 1.00 71.19 192 PRO A N 1
ATOM 1485 C CA . PRO A 1 192 ? -1.669 0.964 21.791 1.00 71.19 192 PRO A CA 1
ATOM 1486 C C . PRO A 1 192 ? -0.624 0.035 22.423 1.00 71.19 192 PRO A C 1
ATOM 1488 O O . PRO A 1 192 ? -0.667 -1.190 22.283 1.00 71.19 192 PRO A O 1
ATOM 1491 N N . GLN A 1 193 ? 0.363 0.621 23.102 1.00 65.94 193 GLN A N 1
ATOM 1492 C CA . GLN A 1 193 ? 1.390 -0.172 23.774 1.00 65.94 193 GLN A CA 1
ATOM 1493 C C . GLN A 1 193 ? 0.775 -0.958 24.944 1.00 65.94 193 GLN A C 1
ATOM 1495 O O . GLN A 1 193 ? -0.246 -0.570 25.504 1.00 65.94 193 GLN A O 1
ATOM 1500 N N . THR A 1 194 ? 1.407 -2.083 25.288 1.00 58.91 194 THR A N 1
ATOM 1501 C CA . THR A 1 194 ? 0.974 -3.087 26.279 1.00 58.91 194 THR A CA 1
ATOM 1502 C C . THR A 1 194 ? 0.093 -2.538 27.415 1.00 58.91 194 THR A C 1
ATOM 1504 O O . THR A 1 194 ? 0.562 -1.741 28.224 1.00 58.91 194 THR A O 1
ATOM 1507 N N . GLY A 1 195 ? -1.148 -3.032 27.525 1.00 53.72 195 GLY A N 1
ATOM 1508 C CA . GLY A 1 195 ? -2.068 -2.735 28.637 1.00 53.72 195 GLY A CA 1
ATOM 1509 C C . GLY A 1 195 ? -3.284 -1.871 28.284 1.00 53.72 195 GLY A C 1
ATOM 1510 O O . GLY A 1 195 ? -4.194 -1.759 29.103 1.00 53.72 195 GLY A O 1
ATOM 1511 N N . GLU A 1 196 ? -3.336 -1.308 27.079 1.00 59.06 196 GLU A N 1
ATOM 1512 C CA . GLU A 1 196 ? -4.500 -0.593 26.542 1.00 59.06 196 GLU A CA 1
ATOM 1513 C C . GLU A 1 196 ? -5.278 -1.473 25.546 1.00 59.06 196 GLU A C 1
ATOM 1515 O O . GLU A 1 196 ? -4.694 -2.293 24.835 1.00 59.06 196 GLU A O 1
ATOM 1520 N N . ALA A 1 197 ? -6.604 -1.315 25.501 1.00 65.31 197 ALA A N 1
ATOM 1521 C CA . ALA A 1 197 ? -7.460 -2.073 24.589 1.00 65.31 197 ALA A CA 1
ATOM 1522 C C . ALA A 1 197 ? -7.349 -1.510 23.161 1.00 65.31 197 ALA A C 1
ATOM 1524 O O . ALA A 1 197 ? -7.755 -0.375 22.903 1.00 65.31 197 ALA A O 1
ATOM 1525 N N . GLY A 1 198 ? -6.776 -2.298 22.249 1.00 81.19 198 GLY A N 1
ATOM 1526 C CA . GLY A 1 198 ? -6.822 -2.061 20.805 1.00 81.19 198 GLY A CA 1
ATOM 1527 C C . GLY A 1 198 ? -8.025 -2.747 20.158 1.00 81.19 198 GLY A C 1
ATOM 1528 O O . GLY A 1 198 ? -8.900 -3.259 20.853 1.00 81.19 198 GLY A O 1
ATOM 1529 N N . PHE A 1 199 ? -8.053 -2.778 18.826 1.00 83.38 199 PHE A N 1
ATOM 1530 C CA . PHE A 1 199 ? -9.021 -3.606 18.110 1.00 83.38 199 PHE A CA 1
ATOM 1531 C C . PHE A 1 199 ? -8.622 -5.085 18.180 1.00 83.38 199 PHE A C 1
ATOM 1533 O O . PHE A 1 199 ? -7.506 -5.439 17.803 1.00 83.38 199 PHE A O 1
ATOM 1540 N N . GLU A 1 200 ? -9.523 -5.952 18.637 1.00 83.19 200 GLU A N 1
ATOM 1541 C CA . GLU A 1 200 ? -9.224 -7.373 18.877 1.00 83.19 200 GLU A CA 1
ATOM 1542 C C . GLU A 1 200 ? -9.716 -8.294 17.754 1.00 83.19 200 GLU A C 1
ATOM 1544 O O . GLU A 1 200 ? -9.235 -9.417 17.596 1.00 83.19 200 GLU A O 1
ATOM 1549 N N . ASN A 1 201 ? -10.703 -7.854 16.970 1.00 86.19 201 ASN A N 1
ATOM 1550 C CA . ASN A 1 201 ? -11.327 -8.679 15.940 1.00 86.19 201 ASN A CA 1
ATOM 1551 C C . ASN A 1 201 ? -11.891 -7.844 14.779 1.00 86.19 201 ASN A C 1
ATOM 1553 O O . ASN A 1 201 ? -12.130 -6.643 14.887 1.00 86.19 201 ASN A O 1
ATOM 1557 N N . ILE A 1 202 ? -12.153 -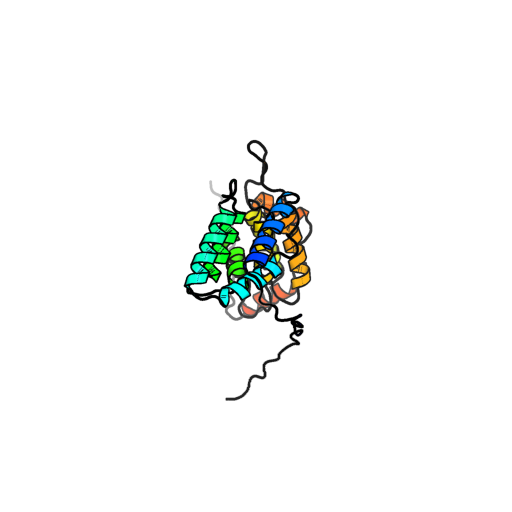8.514 13.653 1.00 88.50 202 ILE A N 1
ATOM 1558 C CA . ILE A 1 202 ? -12.631 -7.874 12.419 1.00 88.50 202 ILE A CA 1
ATOM 1559 C C . ILE A 1 202 ? -13.975 -7.146 12.585 1.00 88.50 202 ILE A C 1
ATOM 1561 O O . ILE A 1 202 ? -14.223 -6.168 11.886 1.00 88.50 202 ILE A O 1
ATOM 1565 N N . TRP A 1 203 ? -14.843 -7.579 13.507 1.00 90.12 203 TRP A N 1
ATOM 1566 C CA . TRP A 1 203 ? -16.149 -6.946 13.704 1.00 90.12 203 TRP A CA 1
ATOM 1567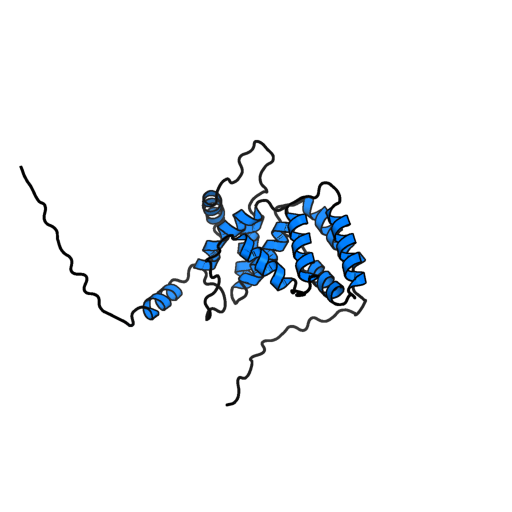 C C . TRP A 1 203 ? -16.017 -5.524 14.249 1.00 90.12 203 TRP A C 1
ATOM 1569 O O . TRP A 1 203 ? -16.771 -4.633 13.860 1.00 90.12 203 TRP A O 1
ATOM 1579 N N . GLU A 1 204 ? -15.020 -5.276 15.093 1.00 92.12 204 GLU A N 1
ATOM 1580 C CA . GLU A 1 204 ? -14.759 -3.931 15.596 1.00 92.12 204 GLU A CA 1
ATOM 1581 C C . GLU A 1 204 ? -14.288 -2.995 14.482 1.00 92.12 204 GLU A C 1
ATOM 1583 O O . GLU A 1 204 ? -14.731 -1.849 14.435 1.00 92.12 204 GLU A O 1
ATOM 1588 N N . PHE A 1 205 ? -13.497 -3.497 13.526 1.00 92.06 205 PHE A N 1
ATOM 1589 C CA . PHE A 1 205 ? -13.150 -2.752 12.313 1.00 92.06 205 PHE A CA 1
ATOM 1590 C C . PHE A 1 205 ? -14.364 -2.502 11.418 1.00 92.06 205 PHE A C 1
ATOM 1592 O O . PHE A 1 205 ? -14.494 -1.402 10.893 1.00 92.06 205 PHE A O 1
ATOM 1599 N N . VAL A 1 206 ? -15.286 -3.463 11.273 1.00 91.94 206 VAL A N 1
ATOM 1600 C CA . VAL A 1 206 ? -16.545 -3.255 10.530 1.00 91.94 206 VAL A CA 1
ATOM 1601 C C . VAL A 1 206 ? -17.329 -2.090 11.132 1.00 91.94 206 VAL A C 1
ATOM 1603 O O . VAL A 1 206 ? -17.690 -1.155 10.421 1.00 91.94 206 VAL A O 1
ATOM 1606 N N . VAL A 1 207 ? -17.532 -2.102 12.451 1.00 92.50 207 VAL A N 1
ATOM 1607 C CA . VAL A 1 207 ? -18.247 -1.033 13.164 1.00 92.50 207 VAL A CA 1
ATOM 1608 C C . VAL A 1 207 ? -17.491 0.297 13.094 1.00 92.50 207 VAL A C 1
ATOM 1610 O O . VAL A 1 207 ? -18.106 1.357 12.996 1.00 92.50 207 VAL A O 1
ATOM 1613 N N . ALA A 1 208 ? -16.162 0.273 13.182 1.00 92.44 208 ALA A N 1
ATOM 1614 C CA . ALA A 1 208 ? -15.347 1.481 13.153 1.00 92.44 208 ALA A CA 1
ATOM 1615 C C . ALA A 1 208 ? -15.311 2.127 11.759 1.00 92.44 208 ALA A C 1
ATOM 1617 O O . ALA A 1 208 ? -15.391 3.349 11.669 1.00 92.44 208 ALA A O 1
ATOM 1618 N N . VAL A 1 209 ? -15.243 1.328 10.690 1.00 92.62 209 VAL A N 1
ATOM 1619 C CA . VAL A 1 209 ? -15.287 1.800 9.298 1.00 92.62 209 VAL A CA 1
ATOM 1620 C C . VAL A 1 209 ? -16.670 2.337 8.936 1.00 92.62 209 VAL A C 1
ATOM 1622 O O . VAL A 1 209 ? -16.751 3.414 8.351 1.00 92.62 209 VAL A O 1
ATOM 1625 N N . ASP A 1 210 ? -17.750 1.669 9.352 1.00 91.81 210 ASP A N 1
ATOM 1626 C CA . ASP A 1 210 ? -19.127 2.151 9.150 1.00 91.81 210 ASP A CA 1
ATOM 1627 C C . ASP A 1 210 ? -19.325 3.564 9.734 1.00 91.81 210 ASP A C 1
ATOM 1629 O O . ASP A 1 210 ? -19.864 4.462 9.085 1.00 91.81 210 ASP A O 1
ATOM 1633 N N . LYS A 1 211 ? -18.758 3.824 10.921 1.00 92.25 211 LYS A N 1
ATOM 1634 C CA . LYS A 1 211 ? -18.783 5.151 11.564 1.00 92.25 211 LYS A CA 1
ATOM 1635 C C . LYS A 1 211 ? -18.041 6.242 10.793 1.00 92.25 211 LYS A C 1
ATOM 1637 O O . LYS A 1 211 ? -18.303 7.417 11.048 1.00 92.25 211 LYS A O 1
ATOM 1642 N N . LEU A 1 212 ? -17.127 5.896 9.884 1.00 91.31 212 LEU A N 1
ATOM 1643 C CA . LEU A 1 212 ? -16.479 6.885 9.019 1.00 91.31 212 LEU A CA 1
ATOM 1644 C C . LEU A 1 212 ? -17.455 7.425 7.960 1.00 91.31 212 LEU A C 1
ATOM 1646 O O . LEU A 1 212 ? -17.216 8.506 7.427 1.00 91.31 212 LEU A O 1
ATOM 1650 N N . ALA A 1 213 ? -18.555 6.712 7.679 1.00 88.81 213 ALA A N 1
ATOM 1651 C CA . ALA A 1 213 ? -19.566 7.078 6.685 1.00 88.81 213 ALA A CA 1
ATOM 1652 C C . ALA A 1 213 ? -18.972 7.326 5.281 1.00 88.81 213 ALA A C 1
ATOM 1654 O O . ALA A 1 213 ? -19.359 8.253 4.567 1.00 88.81 213 ALA A O 1
ATOM 1655 N N . ILE A 1 214 ? -18.008 6.485 4.893 1.00 87.00 214 ILE A N 1
ATOM 1656 C CA . ILE A 1 214 ? -17.210 6.623 3.663 1.00 87.00 214 ILE A CA 1
ATOM 1657 C C . ILE A 1 214 ? -17.664 5.704 2.529 1.00 87.00 214 ILE A C 1
ATOM 1659 O O . ILE A 1 214 ? -17.031 5.683 1.475 1.00 87.00 214 ILE A O 1
ATOM 1663 N N . ASP A 1 215 ? -18.751 4.958 2.696 1.00 81.50 215 ASP A N 1
ATOM 1664 C CA . ASP A 1 215 ? -19.190 3.951 1.730 1.00 81.50 215 ASP A CA 1
ATOM 1665 C C . ASP A 1 215 ? -19.621 4.541 0.387 1.00 81.50 215 ASP A C 1
ATOM 1667 O O . ASP A 1 215 ? -20.120 5.665 0.272 1.00 81.50 215 ASP A O 1
ATOM 1671 N N . GLU A 1 216 ? -19.348 3.811 -0.696 1.00 81.12 216 GLU A N 1
ATOM 1672 C CA . GLU A 1 216 ? -19.923 4.122 -2.007 1.00 81.12 216 GLU A CA 1
ATOM 1673 C C . GLU A 1 216 ? -21.406 3.755 -2.030 1.00 81.12 216 GLU A C 1
ATOM 1675 O O . GLU A 1 216 ? -21.776 2.717 -1.475 1.00 81.12 216 GLU A O 1
ATOM 1680 N N . PRO A 1 217 ? -22.263 4.558 -2.688 1.00 75.81 217 PRO A N 1
ATOM 1681 C CA . PRO A 1 217 ? -23.630 4.137 -2.935 1.00 75.81 217 PRO A CA 1
ATOM 1682 C C . PRO A 1 217 ? -23.605 2.826 -3.726 1.00 75.81 217 PRO A C 1
ATOM 1684 O O . PRO A 1 217 ? -22.986 2.731 -4.787 1.00 75.81 217 PRO A O 1
ATOM 1687 N N . VAL A 1 218 ? -24.265 1.800 -3.193 1.00 74.12 218 VAL A N 1
ATOM 1688 C CA . VAL A 1 218 ? -24.388 0.510 -3.871 1.00 74.12 218 VAL A CA 1
ATOM 1689 C C . VAL A 1 218 ? -25.353 0.686 -5.039 1.00 74.12 218 VAL A C 1
ATOM 1691 O O . VAL A 1 218 ? -26.533 0.966 -4.827 1.00 74.12 218 VAL A O 1
ATOM 1694 N N . ASP A 1 219 ? -24.868 0.528 -6.273 1.00 64.94 219 ASP A N 1
ATOM 1695 C CA . ASP A 1 219 ? -25.736 0.566 -7.450 1.00 64.94 219 ASP A CA 1
ATOM 1696 C C . ASP A 1 219 ? -26.638 -0.677 -7.481 1.00 64.94 219 ASP A C 1
ATOM 1698 O O . ASP A 1 219 ? -26.213 -1.794 -7.792 1.00 64.94 219 ASP A O 1
ATOM 1702 N N . ILE A 1 220 ? -27.910 -0.473 -7.139 1.00 57.44 220 ILE A N 1
ATOM 1703 C CA . ILE A 1 220 ? -28.935 -1.520 -7.084 1.00 57.44 220 ILE A CA 1
ATOM 1704 C C . ILE A 1 220 ? -29.213 -2.090 -8.488 1.00 57.44 220 ILE A C 1
ATOM 1706 O O . ILE A 1 220 ? -29.612 -3.250 -8.606 1.00 57.44 220 ILE A O 1
ATOM 1710 N N . ASN A 1 221 ? -28.948 -1.334 -9.561 1.00 54.59 221 ASN A N 1
ATOM 1711 C CA . ASN A 1 221 ? -29.201 -1.786 -10.931 1.00 54.59 221 ASN A CA 1
ATOM 1712 C C . ASN A 1 221 ? -28.194 -2.853 -11.383 1.00 54.59 221 ASN A C 1
ATOM 1714 O O . ASN A 1 221 ? -28.569 -3.780 -12.097 1.00 54.59 221 ASN A O 1
ATOM 1718 N N . CYS A 1 222 ? -26.950 -2.797 -10.893 1.00 49.06 222 CYS A N 1
ATOM 1719 C CA . CYS A 1 222 ? -25.932 -3.817 -11.158 1.00 49.06 222 CYS A CA 1
ATOM 1720 C C . CYS A 1 222 ? -26.331 -5.191 -10.572 1.00 49.06 222 CYS A C 1
ATOM 1722 O O . CYS A 1 222 ? -26.043 -6.240 -11.155 1.00 49.06 222 CYS A O 1
ATOM 1724 N N . MET A 1 223 ? -27.095 -5.199 -9.469 1.00 45.84 223 MET A N 1
ATOM 1725 C CA . MET A 1 223 ? -27.592 -6.430 -8.840 1.00 45.84 223 MET A CA 1
ATOM 1726 C C . MET A 1 223 ? -28.708 -7.120 -9.640 1.00 45.84 223 MET A C 1
ATOM 1728 O O . MET A 1 223 ? -28.837 -8.343 -9.572 1.00 45.84 223 MET A O 1
ATOM 1732 N N . GLN A 1 224 ? -29.497 -6.372 -10.419 1.00 48.44 224 GLN A N 1
ATOM 1733 C CA . GLN A 1 224 ? -30.562 -6.955 -11.243 1.00 48.44 224 GLN A CA 1
ATOM 1734 C C . GLN A 1 224 ? -30.000 -7.673 -12.479 1.00 48.44 224 GLN A C 1
ATOM 1736 O O . GLN A 1 224 ? -30.503 -8.730 -12.857 1.00 48.44 224 GLN A O 1
ATOM 1741 N N . SER A 1 225 ? -28.901 -7.180 -13.057 1.00 46.03 225 SER A N 1
ATOM 1742 C CA . SER A 1 225 ? -28.225 -7.803 -14.207 1.00 46.03 225 SER A CA 1
ATOM 1743 C C . SER A 1 225 ? -27.687 -9.214 -13.919 1.00 46.03 225 SER A C 1
ATOM 1745 O O . SER A 1 225 ? -27.729 -10.070 -14.801 1.00 46.03 225 SER A O 1
ATOM 1747 N N . HIS A 1 226 ? -27.268 -9.509 -12.682 1.00 44.47 226 HIS A N 1
ATOM 1748 C CA . HIS A 1 226 ? -26.824 -10.858 -12.297 1.00 44.47 226 HIS A CA 1
ATOM 1749 C C . HIS A 1 226 ? -27.968 -11.815 -11.921 1.00 44.47 226 HIS A C 1
ATOM 1751 O O . HIS A 1 226 ? -27.793 -13.029 -12.012 1.00 44.47 226 HIS A O 1
ATOM 1757 N N . GLN A 1 227 ? -29.155 -11.311 -11.560 1.00 43.41 227 GLN A N 1
ATOM 1758 C CA . GLN A 1 227 ? -30.345 -12.159 -11.384 1.00 43.41 227 GLN A CA 1
ATOM 1759 C C . GLN A 1 227 ? -31.001 -12.527 -12.725 1.00 43.41 227 GLN A C 1
ATOM 1761 O O . GLN A 1 227 ? -31.579 -13.607 -12.857 1.00 43.41 227 GLN A O 1
ATOM 1766 N N . ILE A 1 228 ? -30.860 -11.684 -13.750 1.00 42.31 228 ILE A N 1
ATOM 1767 C CA . ILE A 1 228 ? -31.400 -11.964 -15.089 1.00 42.31 228 ILE A CA 1
ATOM 1768 C C . ILE A 1 228 ? -30.511 -12.960 -15.861 1.00 42.31 228 ILE A C 1
ATOM 1770 O O . ILE A 1 228 ? -31.023 -13.761 -16.638 1.00 42.31 228 ILE A O 1
ATOM 1774 N N . ALA A 1 229 ? -29.202 -13.015 -15.588 1.00 38.69 229 ALA A N 1
ATOM 1775 C CA . ALA A 1 229 ? -28.307 -14.013 -16.190 1.00 38.69 229 ALA A CA 1
ATOM 1776 C C . ALA A 1 229 ? -28.509 -15.452 -15.657 1.00 38.69 229 ALA A C 1
ATOM 1778 O O . ALA A 1 229 ? -28.063 -16.401 -16.295 1.00 38.69 229 ALA A O 1
ATOM 1779 N N . ASN A 1 230 ? -29.211 -15.625 -14.528 1.00 41.47 230 AS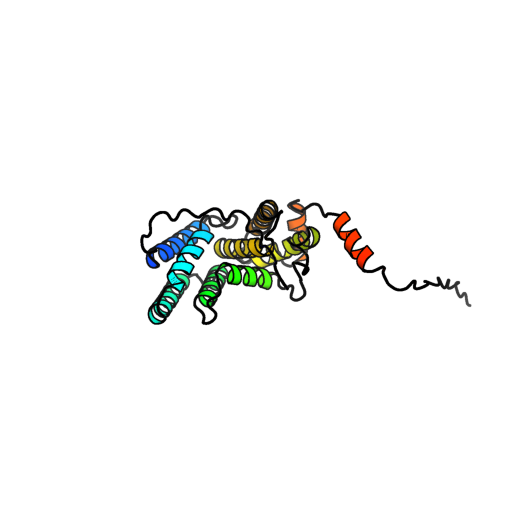N A N 1
ATOM 1780 C CA . ASN A 1 230 ? -29.466 -16.925 -13.889 1.00 41.47 230 ASN A CA 1
ATOM 1781 C C . ASN A 1 230 ? -30.939 -17.375 -13.933 1.00 41.47 230 ASN A C 1
ATOM 1783 O O . ASN A 1 230 ? -31.307 -18.339 -13.271 1.00 41.47 230 ASN A O 1
ATOM 1787 N N . THR A 1 231 ? -31.794 -16.712 -14.718 1.00 40.38 231 THR A N 1
ATOM 1788 C CA . THR A 1 231 ? -33.211 -17.109 -14.898 1.00 40.38 231 THR A CA 1
ATOM 1789 C C . THR A 1 231 ? -33.488 -17.781 -16.244 1.00 40.38 231 THR A C 1
ATOM 1791 O O . THR A 1 231 ? -34.634 -17.936 -16.659 1.00 40.38 231 THR A O 1
ATOM 1794 N N . GLY A 1 232 ? -32.433 -18.250 -16.910 1.00 43.38 232 GLY A N 1
ATOM 1795 C CA . GLY A 1 232 ? -32.505 -19.004 -18.154 1.00 43.38 232 GLY A CA 1
ATOM 1796 C C . GLY A 1 232 ? -32.353 -20.513 -17.984 1.00 43.38 232 GLY A C 1
ATOM 1797 O O . GLY A 1 232 ? -31.652 -21.091 -18.794 1.00 43.38 232 GLY A O 1
ATOM 1798 N N . HIS A 1 233 ? -32.928 -21.143 -16.954 1.00 41.16 233 HIS A N 1
ATOM 1799 C CA . HIS A 1 233 ? -33.351 -22.552 -17.006 1.00 41.16 233 HIS A CA 1
ATOM 1800 C C . HIS A 1 233 ? -34.169 -22.935 -15.759 1.00 41.16 233 HIS A C 1
ATOM 1802 O O . HIS A 1 233 ? -33.732 -22.744 -14.631 1.00 41.16 233 HIS A O 1
ATOM 1808 N N . GLU A 1 234 ? -35.337 -23.522 -16.026 1.00 37.81 234 GLU A N 1
ATOM 1809 C CA . GLU A 1 234 ? -36.153 -24.359 -15.135 1.00 37.81 234 GLU A CA 1
ATOM 1810 C C . GLU A 1 234 ? -36.962 -23.657 -14.030 1.00 37.81 234 GLU A C 1
ATOM 1812 O O . GLU A 1 234 ? -36.529 -23.390 -12.912 1.00 37.81 234 GLU A O 1
ATOM 1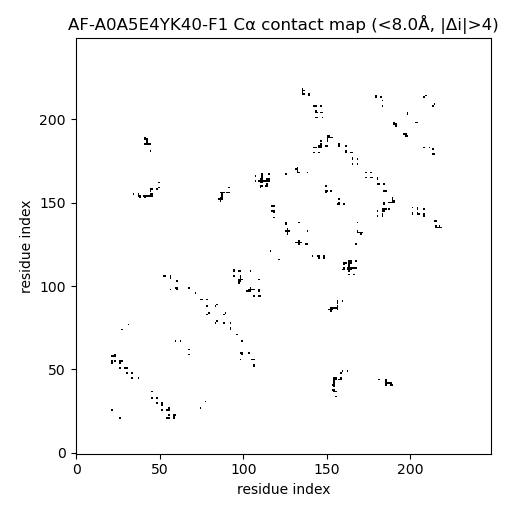817 N N . THR A 1 235 ? -38.242 -23.464 -14.353 1.00 37.56 235 THR A N 1
ATOM 1818 C CA . THR A 1 235 ? -39.355 -23.485 -13.405 1.00 37.56 235 THR A CA 1
ATOM 1819 C C . THR A 1 235 ? -39.278 -24.739 -12.528 1.00 37.56 235 THR A C 1
ATOM 1821 O O . THR A 1 235 ? -39.679 -25.821 -12.954 1.00 37.56 235 THR A O 1
ATOM 1824 N N . CYS A 1 236 ? -38.788 -24.594 -11.300 1.00 30.62 236 CYS A N 1
ATOM 1825 C CA . CYS A 1 236 ? -39.039 -25.552 -10.230 1.00 30.62 236 CYS A CA 1
ATOM 1826 C C . CYS A 1 236 ? -40.263 -25.082 -9.441 1.00 30.62 236 CYS A C 1
ATOM 1828 O O . CYS A 1 236 ? -40.204 -24.109 -8.687 1.00 30.62 236 CYS A O 1
ATOM 1830 N N . ASP A 1 237 ? -41.373 -25.788 -9.645 1.00 32.94 237 ASP A N 1
ATOM 1831 C CA . ASP A 1 237 ? -42.569 -25.731 -8.814 1.00 32.94 237 ASP A CA 1
ATOM 1832 C C . ASP A 1 237 ? -42.200 -25.946 -7.339 1.00 32.94 237 ASP A C 1
ATOM 1834 O O . ASP A 1 237 ? -41.863 -27.052 -6.910 1.00 32.94 237 ASP A O 1
ATOM 1838 N N . ILE A 1 238 ? -42.301 -24.892 -6.530 1.00 35.16 238 ILE A N 1
ATOM 1839 C CA . ILE A 1 238 ? -42.315 -25.027 -5.075 1.00 35.16 238 ILE A CA 1
ATOM 1840 C C . ILE A 1 238 ? -43.739 -25.431 -4.688 1.00 35.16 238 ILE A C 1
ATOM 1842 O O . ILE A 1 238 ? -44.614 -24.590 -4.479 1.00 35.16 238 ILE A O 1
ATOM 1846 N N . GLN A 1 239 ? -43.981 -26.739 -4.590 1.00 33.44 239 GLN A N 1
ATOM 1847 C CA . GLN A 1 239 ? -45.144 -27.252 -3.875 1.00 33.44 239 GLN A CA 1
ATOM 1848 C C . GLN A 1 239 ? -44.988 -26.937 -2.381 1.00 33.44 239 GLN A C 1
ATOM 1850 O O . GLN A 1 239 ? -44.223 -27.572 -1.656 1.00 33.44 239 GLN A O 1
ATOM 1855 N N . LEU A 1 240 ? -45.749 -25.944 -1.922 1.00 32.34 240 LEU A N 1
ATOM 1856 C CA . LEU A 1 240 ? -46.084 -25.726 -0.518 1.00 32.34 240 LEU A CA 1
ATOM 1857 C C . LEU A 1 240 ? -46.829 -26.958 0.016 1.00 32.34 240 LEU A C 1
ATOM 1859 O O . LEU A 1 240 ? -48.042 -27.081 -0.141 1.00 32.34 240 LEU A O 1
ATOM 1863 N N . VAL A 1 241 ? -46.114 -27.871 0.674 1.00 36.25 241 VAL A N 1
ATOM 1864 C CA . VAL A 1 241 ? -46.746 -28.880 1.529 1.00 36.25 241 VAL A CA 1
ATOM 1865 C C . VAL A 1 241 ? -46.986 -28.243 2.892 1.00 36.25 241 VAL A C 1
ATOM 1867 O O . VAL A 1 241 ? -46.092 -28.171 3.737 1.00 36.25 241 VAL A O 1
ATOM 1870 N N . ALA A 1 242 ? -48.215 -27.775 3.098 1.00 35.69 242 ALA A N 1
ATOM 1871 C CA . ALA A 1 242 ? -48.752 -27.518 4.423 1.00 35.69 242 ALA A CA 1
ATOM 1872 C C . ALA A 1 242 ? -48.678 -28.813 5.251 1.00 35.69 242 ALA A C 1
ATOM 1874 O O . ALA A 1 242 ? -49.196 -29.853 4.843 1.00 35.69 242 ALA A O 1
ATOM 1875 N N . ARG A 1 243 ? -48.020 -28.765 6.413 1.00 33.44 243 ARG A N 1
ATOM 1876 C CA . ARG A 1 243 ? -48.171 -29.784 7.455 1.00 33.44 243 ARG A CA 1
ATOM 1877 C C . ARG A 1 243 ? -49.075 -29.217 8.538 1.00 33.44 243 ARG A C 1
ATOM 1879 O O . ARG A 1 243 ? -48.656 -28.360 9.310 1.00 33.44 243 ARG A O 1
ATOM 1886 N N . ASP A 1 244 ? -50.305 -29.713 8.548 1.00 34.47 244 ASP A N 1
ATOM 1887 C CA . ASP A 1 244 ? -51.258 -29.558 9.642 1.00 34.47 244 ASP A CA 1
ATOM 1888 C C . ASP A 1 244 ? -50.743 -30.196 10.950 1.00 34.47 244 ASP A C 1
ATOM 1890 O O . ASP A 1 244 ? -49.904 -31.108 10.921 1.00 34.47 244 ASP A O 1
ATOM 1894 N N . PRO A 1 245 ? -51.240 -29.729 12.112 1.00 42.66 245 PRO A N 1
ATOM 1895 C CA . PRO A 1 245 ? -50.721 -30.082 13.424 1.00 42.66 245 PRO A CA 1
ATOM 1896 C C . PRO A 1 245 ? -51.239 -31.449 13.881 1.00 42.66 245 PRO A C 1
ATOM 1898 O O . PRO A 1 245 ? -52.443 -31.700 13.935 1.00 42.66 245 PRO A O 1
ATOM 1901 N N . VAL A 1 246 ? -50.329 -32.336 14.289 1.00 39.28 246 VAL A N 1
ATOM 1902 C CA . VAL A 1 246 ? -50.706 -33.585 14.962 1.00 39.28 246 VAL A CA 1
ATOM 1903 C C . VAL A 1 246 ? -50.819 -33.329 16.461 1.00 39.28 246 VAL A C 1
ATOM 1905 O O . VAL A 1 246 ? -49.832 -33.289 17.189 1.00 39.28 246 VAL A O 1
ATOM 1908 N N . ILE A 1 247 ? -52.066 -33.180 16.900 1.00 43.09 247 ILE A N 1
ATOM 1909 C CA . ILE A 1 247 ? -52.533 -33.478 18.258 1.00 43.09 247 ILE A CA 1
ATOM 1910 C C . ILE A 1 247 ? -52.353 -34.977 18.516 1.00 43.09 247 ILE A C 1
ATOM 1912 O O . ILE A 1 247 ? -52.683 -35.767 17.626 1.00 43.09 247 ILE A O 1
ATOM 1916 N N . ARG A 1 248 ? -51.917 -35.354 19.730 1.00 40.03 248 ARG A N 1
ATOM 1917 C CA . ARG A 1 248 ? -52.292 -36.579 20.483 1.00 40.03 248 ARG A CA 1
ATOM 1918 C C . ARG A 1 248 ? -51.385 -36.761 21.716 1.00 40.03 248 ARG A C 1
ATOM 1920 O O . ARG A 1 248 ? -50.225 -36.368 21.643 1.00 40.03 248 ARG A O 1
ATOM 1927 N N . PRO A 1 249 ? -51.790 -37.585 22.692 1.00 49.81 249 PRO A N 1
ATOM 1928 C CA . PRO A 1 249 ? -53.002 -37.564 23.510 1.00 49.81 249 PRO A CA 1
ATOM 1929 C C . PRO A 1 249 ? -52.703 -37.137 24.960 1.00 49.81 249 PRO A C 1
ATOM 1931 O O . PRO A 1 249 ? -51.560 -37.337 25.428 1.00 49.81 249 PRO A O 1
#

Sequence (249 aa):
MERMRAATGPRVPFSSRDGAPISIDAEMQQLAIMMKEAQSNALAPIDGLWECLLRLTQAIQRLPDERRAHFETKLSTMLATPPLETPDAVLLRAVIQDILGPARASLENCLAHRAHDALCLPNLQLRAPDEVEPNARTFNSVLPSFAACTYDYGPLGRTLLWCGACLLFEGPSQVTRREKLRQTIFSFPNPPQTGEAGFENIWEFVVAVDKLAIDEPVDINCMQSHQIANTGHETCDIQLVARDPVIRP

Secondary structure (DSSP, 8-state):
-----------------------HHHHHHHHHHHHHHHTT-TTS--TTHHHHHHHHHHHHHTS-HHHHHHHHHHHHHHHTSTT---HHHHHHHHHHHHHHSTT---HHHHHHHHHHHHT--TT--SS-TT-SS--HHHHHHHHHHHHHHHTT--HHHHHHHHHHHHHHT-STTHHHHHHHHHHHHHSSPPPPSTTS----SHHHHHHHHHTTT-PPP--HHHHHHHHHTT-SS----------------

Radius of gyration: 23.98 Å; Cα contacts (8 Å, |Δi|>4): 217; chains: 1; bounding box: 80×54×68 Å

Foldseek 3Di:
DDDDDDPDDDDPPPPPDDPDQLDLVVLLVVLLVLVVVLVVAQLAARPCNVVSVQSNLVNLVPDDLVVNVVVLVVLCVSQPPPPHPAPLSVLVNQLSCCCSDPVNDHSLVSLLVVLVVLLVPPPDDQDDPPDQFRALVSLQVSLLSLLVSLQRPGNNSLNSSLSNVLSNGDDPCSVLSSVLSSCSNRVAHHADPPPDDDDDDSVVSVVVSVVVVSGDPGDVVVVVVVVVVPPPDDDDDPPPDDDDDDDDD

Mean predicted aligned error: 12.58 Å

pLDDT: mean 76.18, std 20.58, range [29.48, 96.38]

Nearest PDB structures (foldseek):
  4f35-assembly1_C  TM=1.285E-01  e=7.159E+00  Vibrio cholerae

Organism: NCBI:txid2508288